Protein AF-A0A3B1CYP7-F1 (afdb_monomer_lite)

InterPro domains:
  IPR032379 Domain of unknown function DUF4874 [PF16173] (62-241)

Sequence (363 aa):
MVRRNKHKHYERFFENVLALAIIFISSFSTDIIVAQTNSNVQTIKYHGIRSDDPGGRNGLLNPERGFRYDSYIGMPAGDKRWETSSYLNGKATSSYSDDWFLMNARRFKADGMTLLQAYCYLTDYYDKPISDKKLVLLQQSLNRCREAGFKFLLRFSYKKNMKREQGPTVKTILSHIDQLAPIIQRNKDIIYVLQAGFVGAWGEWHSSTNYIEEDHSSLAAIIKKELQVLPKDRMIQIRIMPRYKQWVLEDSTINSSIILDSTNAFTGVPAARLGFANDGFMAGENDGGTWSEPPFYANPGNPNFDIVTKESPYMAVDGELYWSDQGGKIDGLKAALRMRLHHFTSFSITHSYSGYEGKRYSI

Organism: NCBI:txid652676

Foldseek 3Di:
DDDDDDDDDDDDDDDDDDDDDDDDDDDDDDPPPPVPPPPPVDPDDCPDQDPPPDLSQFAAADQQFEEEAEDEFLDPFFAQVDQAFPLCVVVDDNTDDLVRVVVVLVVCNRVNHQEYAYEYEPQVDQPHEDDPSSVVRRLVSLVVSVVSRHAYQYAYANAQDLDLDGGHDLVSLLRRLVVCLVVQAVSVVRYSEHECQRAGHSRQLPSYNVPCSVVLVSLLVNLVSNLVSHDLPAAYEHELAPCSLVSSCVDPVLVNNDQDDPVCLPVSRSSNRYEYEQQQQQLAQQRVVSFVDPDRRCHPPPPSNVSLLRNQVRHAYEYEDACAPRHHHGDPVVSVVSCVRNVHRYYYPQHLNCRRHVDDDDD

Radius of gyration: 28.82 Å; chains: 1; bounding box: 104×76×54 Å

Structure (mmCIF, N/CA/C/O backbone):
data_AF-A0A3B1CYP7-F1
#
_entry.id   AF-A0A3B1CYP7-F1
#
loop_
_atom_site.group_PDB
_atom_site.id
_atom_site.type_symbol
_atom_site.label_atom_id
_atom_site.label_alt_id
_atom_site.label_comp_id
_atom_site.label_asym_id
_atom_site.label_entity_id
_atom_site.label_seq_id
_atom_site.pdbx_PDB_ins_code
_atom_site.Cartn_x
_atom_site.Cartn_y
_atom_site.Cartn_z
_atom_site.occupancy
_atom_site.B_iso_or_equiv
_atom_site.auth_seq_id
_atom_site.auth_comp_id
_atom_site.auth_asym_id
_atom_site.auth_atom_id
_atom_site.pdbx_PDB_model_num
ATOM 1 N N . MET A 1 1 ? -34.266 47.522 32.230 1.00 33.41 1 MET A N 1
ATOM 2 C CA . MET A 1 1 ? -35.374 48.501 32.350 1.00 33.41 1 MET A CA 1
ATOM 3 C C . MET A 1 1 ? -36.421 48.137 31.300 1.00 33.41 1 MET A C 1
ATOM 5 O O . MET A 1 1 ? -36.054 48.084 30.142 1.00 33.41 1 MET A O 1
ATOM 9 N N . VAL A 1 2 ? -37.550 47.505 31.668 1.00 28.95 2 VAL A N 1
ATOM 10 C CA . VAL A 1 2 ? -38.866 48.142 31.969 1.00 28.95 2 VAL A CA 1
ATOM 11 C C . VAL A 1 2 ? -39.445 48.803 30.703 1.00 28.95 2 VAL A C 1
ATOM 13 O O . VAL A 1 2 ? -38.779 49.661 30.157 1.00 28.95 2 VAL A O 1
ATOM 16 N N . ARG A 1 3 ? -40.659 48.558 30.183 1.00 28.02 3 ARG A N 1
ATOM 17 C CA . ARG A 1 3 ? -41.812 47.656 30.417 1.00 28.02 3 ARG A CA 1
ATOM 18 C C . ARG A 1 3 ? -42.834 47.995 29.297 1.00 28.02 3 ARG A C 1
ATOM 20 O O . ARG A 1 3 ? -42.923 49.160 28.951 1.00 28.02 3 ARG A O 1
ATOM 27 N N . ARG A 1 4 ? -43.626 46.996 28.857 1.00 32.03 4 ARG A N 1
ATOM 28 C CA . ARG A 1 4 ? -45.116 46.959 28.686 1.00 32.03 4 ARG A CA 1
ATOM 29 C C . ARG A 1 4 ? -45.858 48.186 28.079 1.00 32.03 4 ARG A C 1
ATOM 31 O O . ARG A 1 4 ? -45.633 49.300 28.508 1.00 32.03 4 ARG A O 1
ATOM 38 N N . ASN A 1 5 ? -46.908 48.060 27.248 1.00 33.81 5 ASN A N 1
ATOM 39 C CA . ASN A 1 5 ? -48.081 47.167 27.359 1.00 33.81 5 ASN A CA 1
ATOM 40 C C . ASN A 1 5 ? -49.027 47.281 26.124 1.00 33.81 5 ASN A C 1
ATOM 42 O O . ASN A 1 5 ? -49.286 48.397 25.698 1.00 33.81 5 ASN A O 1
ATOM 46 N N . LYS A 1 6 ? -49.625 46.134 25.729 1.00 34.81 6 LYS A N 1
ATOM 47 C CA . LYS A 1 6 ? -51.056 45.830 25.403 1.00 34.81 6 LYS A CA 1
ATOM 48 C C . LYS A 1 6 ? -51.800 46.656 24.317 1.00 34.81 6 LYS A C 1
ATOM 50 O O . LYS A 1 6 ? -51.745 47.869 24.324 1.00 34.81 6 LYS A O 1
ATOM 55 N N . HIS A 1 7 ? -52.626 46.079 23.428 1.00 30.23 7 HIS A N 1
ATOM 56 C CA . HIS A 1 7 ? -53.820 45.258 23.715 1.00 30.23 7 HIS A CA 1
ATOM 57 C C . HIS A 1 7 ? -54.479 44.685 22.423 1.00 30.23 7 HIS A C 1
ATOM 59 O O . HIS A 1 7 ? -54.497 45.387 21.420 1.00 30.23 7 HIS A O 1
ATOM 65 N N . LYS A 1 8 ? -55.175 43.529 22.571 1.00 32.34 8 LYS A N 1
ATOM 66 C CA . LYS A 1 8 ? -56.410 43.058 21.863 1.00 32.34 8 LYS A CA 1
ATOM 67 C C . LYS A 1 8 ? -56.255 42.481 20.434 1.00 32.34 8 LYS A C 1
ATOM 69 O O . LYS A 1 8 ? -55.569 43.074 19.627 1.00 32.34 8 LYS A O 1
ATOM 74 N N . HIS A 1 9 ? -56.875 41.371 20.009 1.00 32.06 9 HIS A N 1
ATOM 75 C CA . HIS A 1 9 ? -57.932 40.489 20.539 1.00 32.06 9 HIS A CA 1
ATOM 76 C C . HIS A 1 9 ? -57.830 39.105 19.846 1.00 32.06 9 HIS A C 1
ATOM 78 O O . HIS A 1 9 ? -57.718 39.053 18.627 1.00 32.06 9 HIS A O 1
ATOM 84 N N . TYR A 1 10 ? -57.928 38.013 20.609 1.00 28.14 10 TYR A N 1
ATOM 85 C CA . TYR A 1 10 ? -58.194 36.645 20.142 1.00 28.14 10 TYR A CA 1
ATOM 86 C C . TYR A 1 10 ? -59.155 35.973 21.142 1.00 28.14 10 TYR A C 1
ATOM 88 O O . TYR A 1 10 ? -59.058 36.233 22.341 1.00 28.14 10 TYR A O 1
ATOM 96 N N . GLU A 1 11 ? -60.028 35.116 20.602 1.00 29.45 11 GLU A N 1
ATOM 97 C CA . GLU A 1 11 ? -60.828 34.049 21.237 1.00 29.45 11 GLU A CA 1
ATOM 98 C C . GLU A 1 11 ? -62.053 34.380 22.117 1.00 29.45 11 GLU A C 1
ATOM 100 O O . GLU A 1 11 ? -61.939 34.959 23.195 1.00 29.45 11 GLU A O 1
ATOM 105 N N . ARG A 1 12 ? -63.221 33.852 21.702 1.00 29.92 12 ARG A N 1
ATOM 106 C CA . ARG A 1 12 ? -63.996 32.761 22.359 1.00 29.92 12 ARG A CA 1
ATOM 107 C C . ARG A 1 12 ? -65.497 32.868 22.052 1.00 29.92 12 ARG A C 1
ATOM 109 O O . ARG A 1 12 ? -66.059 33.925 22.305 1.00 29.92 12 ARG A O 1
ATOM 116 N N . PHE A 1 13 ? -66.112 31.759 21.616 1.00 30.50 13 PHE A N 1
ATOM 117 C CA . PHE A 1 13 ? -67.358 31.127 22.128 1.00 30.50 13 PHE A CA 1
ATOM 118 C C . PHE A 1 13 ? -67.964 30.235 21.021 1.00 30.50 13 PHE A C 1
ATOM 120 O O . PHE A 1 13 ? -68.465 30.753 20.033 1.00 30.50 13 PHE A O 1
ATOM 127 N N . PHE A 1 14 ? -67.671 28.932 20.958 1.00 27.28 14 PHE A N 1
ATOM 128 C CA . PHE A 1 14 ? -68.317 27.810 21.670 1.00 27.28 14 PHE A CA 1
ATOM 129 C C . PHE A 1 14 ? -69.836 27.661 21.445 1.00 27.28 14 PHE A C 1
ATOM 131 O O . PHE A 1 14 ? -70.611 28.498 21.889 1.00 27.28 14 PHE A O 1
ATOM 138 N N . GLU A 1 15 ? -70.173 26.528 20.812 1.00 28.12 15 GLU A N 1
ATOM 139 C CA . GLU A 1 15 ? -71.337 25.649 21.030 1.00 28.12 15 GLU A CA 1
ATOM 140 C C . GLU A 1 15 ? -72.762 26.219 20.968 1.00 28.12 15 GLU A C 1
ATOM 142 O O . GLU A 1 15 ? -73.173 27.011 21.807 1.00 28.12 15 GLU A O 1
ATOM 147 N N . ASN A 1 16 ? -73.548 25.699 20.014 1.00 30.44 16 ASN A N 1
ATOM 148 C CA . ASN A 1 16 ? -74.893 25.118 20.190 1.00 30.44 16 ASN A CA 1
ATOM 149 C C . ASN A 1 16 ? -75.574 24.974 18.815 1.00 30.44 16 ASN A C 1
ATOM 151 O O . ASN A 1 16 ? -75.464 25.873 17.994 1.00 30.44 16 ASN A O 1
ATOM 155 N N . VAL A 1 17 ? -76.375 23.972 18.465 1.00 28.03 17 VAL A N 1
ATOM 156 C CA . VAL A 1 17 ? -76.662 22.604 18.919 1.00 28.03 17 VAL A CA 1
ATOM 157 C C . VAL A 1 17 ? -77.723 22.118 17.910 1.00 28.03 17 VAL A C 1
ATOM 159 O O . VAL A 1 17 ? -78.604 22.885 17.537 1.00 28.03 17 VAL A O 1
ATOM 162 N N . LEU A 1 18 ? -77.577 20.870 17.459 1.00 26.67 18 LEU A N 1
ATOM 163 C CA . LEU A 1 18 ? -78.581 19.924 16.939 1.00 26.67 18 LEU A CA 1
ATOM 164 C C . LEU A 1 18 ? -79.820 20.417 16.155 1.00 26.67 18 LEU A C 1
ATOM 166 O O . LEU A 1 18 ? -80.699 21.058 16.720 1.00 26.67 18 LEU A O 1
ATOM 170 N N . ALA A 1 19 ? -79.976 19.859 14.944 1.00 27.58 19 ALA A N 1
ATOM 171 C CA . ALA A 1 19 ? -81.179 19.202 14.377 1.00 27.58 19 ALA A CA 1
ATOM 172 C C . ALA A 1 19 ? -81.050 19.222 12.834 1.00 27.58 19 ALA A C 1
ATOM 174 O O . ALA A 1 19 ? -80.692 20.253 12.289 1.00 27.58 19 ALA A O 1
ATOM 175 N N . LEU A 1 20 ? -81.314 18.208 12.010 1.00 27.84 20 LEU A N 1
ATOM 176 C CA . LEU A 1 20 ? -81.934 16.896 12.147 1.00 27.84 20 LEU A CA 1
ATOM 177 C C . LEU A 1 20 ? -81.652 16.123 10.826 1.00 27.84 20 LEU A C 1
ATOM 179 O O . LEU A 1 20 ? -81.618 16.734 9.763 1.00 27.84 20 LEU A O 1
ATOM 183 N N . ALA A 1 21 ? -81.587 14.791 10.928 1.00 28.94 21 ALA A N 1
ATOM 184 C CA . ALA A 1 21 ? -81.950 13.766 9.927 1.00 28.94 21 ALA A CA 1
ATOM 185 C C . ALA A 1 21 ? -80.965 13.440 8.764 1.00 28.94 21 ALA A C 1
ATOM 187 O O . ALA A 1 21 ? -80.664 14.289 7.940 1.00 28.94 21 ALA A O 1
ATOM 188 N N . ILE A 1 22 ? -80.312 12.264 8.682 1.00 32.84 22 ILE A N 1
ATOM 189 C CA . ILE A 1 22 ? -80.770 10.849 8.566 1.00 32.84 22 ILE A CA 1
ATOM 190 C C . ILE A 1 22 ? -80.980 10.390 7.094 1.00 32.84 22 ILE A C 1
ATOM 192 O O . ILE A 1 22 ? -82.005 10.663 6.488 1.00 32.84 22 ILE A O 1
ATOM 196 N N . ILE A 1 23 ? -79.991 9.590 6.634 1.00 31.92 23 ILE A N 1
ATOM 197 C CA . ILE A 1 23 ? -79.998 8.430 5.697 1.00 31.92 23 ILE A CA 1
ATOM 198 C C . ILE A 1 23 ? -80.089 8.675 4.164 1.00 31.92 23 ILE A C 1
ATOM 200 O O . ILE A 1 23 ? -81.127 9.076 3.663 1.00 31.92 23 ILE A O 1
ATOM 204 N N . PHE A 1 24 ? -79.042 8.295 3.399 1.00 28.20 24 PHE A N 1
ATOM 205 C CA . PHE A 1 24 ? -78.981 7.084 2.527 1.00 28.20 24 PHE A CA 1
ATOM 206 C C . PHE A 1 24 ? -77.697 7.021 1.659 1.00 28.20 24 PHE A C 1
ATOM 208 O O . PHE A 1 24 ? -77.496 7.805 0.743 1.00 28.20 24 PHE A O 1
ATOM 215 N N . ILE A 1 25 ? -76.839 6.051 2.002 1.00 35.28 25 ILE A N 1
ATOM 216 C CA . ILE A 1 25 ? -76.052 5.113 1.169 1.00 35.28 25 ILE A CA 1
ATOM 217 C C . ILE A 1 25 ? -75.704 5.534 -0.277 1.00 35.28 25 ILE A C 1
ATOM 219 O O . ILE A 1 25 ? -76.569 5.545 -1.146 1.00 35.28 25 ILE A O 1
ATOM 223 N N . SER A 1 26 ? -74.406 5.666 -0.580 1.00 28.39 26 SER A N 1
ATOM 224 C CA . SER A 1 26 ? -73.735 4.887 -1.647 1.00 28.39 26 SER A CA 1
ATOM 225 C C . SER A 1 26 ? -72.241 5.228 -1.767 1.00 28.39 26 SER A C 1
ATOM 227 O O . SER A 1 26 ? -71.839 6.296 -2.207 1.00 28.39 26 SER A O 1
ATOM 229 N N . SER A 1 27 ? -71.423 4.268 -1.339 1.00 38.47 27 SER A N 1
ATOM 230 C CA . SER A 1 27 ? -70.321 3.696 -2.119 1.00 38.47 27 SER A CA 1
ATOM 231 C C . SER A 1 27 ? -69.480 4.644 -2.983 1.00 38.47 27 SER A C 1
ATOM 233 O O . SER A 1 27 ? -69.678 4.677 -4.187 1.00 38.47 27 SER A O 1
ATOM 235 N N . PHE A 1 28 ? -68.448 5.278 -2.422 1.00 34.50 28 PHE A N 1
ATOM 236 C CA . PHE A 1 28 ? -67.181 5.438 -3.144 1.00 34.50 28 PHE A CA 1
ATOM 237 C C . PHE A 1 28 ? -66.014 5.340 -2.162 1.00 34.50 28 PHE A C 1
ATOM 239 O O . PHE A 1 28 ? -65.832 6.152 -1.261 1.00 34.50 28 PHE A O 1
ATOM 246 N N . SER A 1 29 ? -65.270 4.260 -2.349 1.00 40.50 29 SER A N 1
ATOM 247 C CA . SER A 1 29 ? -64.017 3.892 -1.716 1.00 40.50 29 SER A CA 1
ATOM 248 C C . SER A 1 29 ? -62.954 4.973 -1.899 1.00 40.50 29 SER A C 1
ATOM 250 O O . SER A 1 29 ? -62.369 5.110 -2.974 1.00 40.50 29 SER A O 1
ATOM 252 N N . THR A 1 30 ? -62.652 5.684 -0.824 1.00 33.66 30 THR A N 1
ATOM 253 C CA . THR A 1 30 ? -61.321 6.237 -0.590 1.00 33.66 30 THR A CA 1
ATOM 254 C C . THR A 1 30 ? -60.838 5.674 0.732 1.00 33.66 30 THR A C 1
ATOM 256 O O . THR A 1 30 ? -61.033 6.257 1.796 1.00 33.66 30 THR A O 1
ATOM 259 N N . ASP A 1 31 ? -60.220 4.495 0.660 1.00 33.31 31 ASP A N 1
ATOM 260 C CA . ASP A 1 31 ? -59.375 4.011 1.741 1.00 33.31 31 ASP A CA 1
ATOM 261 C C . ASP A 1 31 ? -58.229 5.011 1.898 1.00 33.31 31 ASP A C 1
ATOM 263 O O . ASP A 1 31 ? -57.213 4.972 1.202 1.00 33.31 31 ASP A O 1
ATOM 267 N N . ILE A 1 32 ? -58.414 5.957 2.815 1.00 37.00 32 ILE A N 1
ATOM 268 C CA . ILE A 1 32 ? -57.301 6.631 3.459 1.00 37.00 32 ILE A CA 1
ATO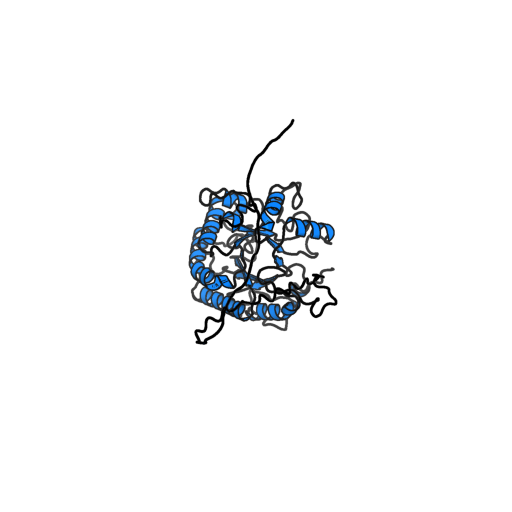M 269 C C . ILE A 1 32 ? -56.581 5.519 4.215 1.00 37.00 32 ILE A C 1
ATOM 271 O O . ILE A 1 32 ? -56.964 5.150 5.324 1.00 37.00 32 ILE A O 1
ATOM 275 N N . ILE A 1 33 ? -55.543 4.960 3.594 1.00 37.50 33 ILE A N 1
ATOM 276 C CA . ILE A 1 33 ? -54.545 4.173 4.304 1.00 37.50 33 ILE A CA 1
ATOM 277 C C . ILE A 1 33 ? -53.859 5.161 5.245 1.00 37.50 33 ILE A C 1
ATOM 279 O O . ILE A 1 33 ? -52.888 5.831 4.894 1.00 37.50 33 ILE A O 1
ATOM 283 N N . VAL A 1 34 ? -54.400 5.282 6.455 1.00 39.47 34 VAL A N 1
ATOM 284 C CA . VAL A 1 34 ? -53.639 5.766 7.596 1.00 39.47 34 VAL A CA 1
ATOM 285 C C . VAL A 1 34 ? -52.540 4.731 7.773 1.00 39.47 34 VAL A C 1
ATOM 287 O O . VAL A 1 34 ? -52.765 3.655 8.323 1.00 39.47 34 VAL A O 1
ATOM 290 N N . ALA A 1 35 ? -51.360 5.021 7.226 1.00 38.28 35 ALA A N 1
ATOM 291 C CA . ALA A 1 35 ? -50.154 4.290 7.554 1.00 38.28 35 ALA A CA 1
ATOM 292 C C . ALA A 1 35 ? -49.950 4.465 9.059 1.00 38.28 35 ALA A C 1
ATOM 294 O O . ALA A 1 35 ? -49.449 5.486 9.528 1.00 38.28 35 ALA A O 1
ATOM 295 N N . GLN A 1 36 ? -50.427 3.487 9.822 1.00 43.47 36 GLN A N 1
ATOM 296 C CA . GLN A 1 36 ? -50.161 3.365 11.237 1.00 43.47 36 GLN A CA 1
ATOM 297 C C . GLN A 1 36 ? -48.657 3.115 11.335 1.00 43.47 36 GLN A C 1
ATOM 299 O O . GLN A 1 36 ? -48.173 1.997 11.162 1.00 43.47 36 GLN A O 1
ATOM 304 N N . THR A 1 37 ? -47.885 4.187 11.502 1.00 50.34 37 THR A N 1
ATOM 305 C CA . THR A 1 37 ? -46.470 4.079 11.818 1.00 50.34 37 THR A CA 1
ATOM 306 C C . THR A 1 37 ? -46.403 3.353 13.150 1.00 50.34 37 THR A C 1
ATOM 308 O O . THR A 1 37 ? -46.681 3.944 14.192 1.00 50.34 37 THR A O 1
ATOM 311 N N . ASN A 1 38 ? -46.075 2.061 13.118 1.00 50.31 38 ASN A N 1
ATOM 312 C CA . ASN A 1 38 ? -45.625 1.316 14.285 1.00 50.31 38 ASN A CA 1
ATOM 313 C C . ASN A 1 38 ? -44.302 1.942 14.741 1.00 50.31 38 ASN A C 1
ATOM 315 O O . ASN A 1 38 ? -43.217 1.420 14.502 1.00 50.31 38 ASN A O 1
ATOM 319 N N . SER A 1 39 ? -44.382 3.101 15.386 1.00 57.88 39 SER A N 1
ATOM 320 C CA . SER A 1 39 ? -43.271 3.748 16.062 1.00 57.88 39 SER A CA 1
ATOM 321 C C . SER A 1 39 ? -43.114 3.125 17.446 1.00 57.88 39 SER A C 1
ATOM 323 O O . SER A 1 39 ? -43.131 3.820 18.459 1.00 57.88 39 SER A O 1
ATOM 325 N N . ASN A 1 40 ? -42.960 1.800 17.501 1.00 59.78 40 ASN A N 1
ATOM 326 C CA . ASN A 1 40 ? -42.336 1.173 18.656 1.00 59.78 40 ASN A CA 1
ATOM 327 C C . ASN A 1 40 ? -40.844 1.477 18.544 1.00 59.78 40 ASN A C 1
ATOM 329 O O . ASN A 1 40 ? -40.065 0.685 18.019 1.00 59.78 40 ASN A O 1
ATOM 333 N N . VAL A 1 41 ? -40.463 2.680 18.979 1.00 64.94 41 VAL A N 1
ATOM 334 C CA . VAL A 1 41 ? -39.062 3.048 19.168 1.00 64.94 41 VAL A CA 1
ATOM 335 C C . VAL A 1 41 ? -38.528 2.133 20.261 1.00 64.94 41 VAL A C 1
ATOM 337 O O . VAL A 1 41 ? -38.758 2.340 21.451 1.00 64.94 41 VAL A O 1
ATOM 340 N N . GLN A 1 42 ? -37.879 1.055 19.840 1.00 67.50 42 GLN A N 1
ATOM 341 C CA . GLN A 1 42 ? -37.277 0.098 20.743 1.00 67.50 42 GLN A CA 1
ATOM 342 C C . GLN A 1 42 ? -35.929 0.668 21.182 1.00 67.50 42 GLN A C 1
ATOM 344 O O . GLN A 1 42 ? -34.959 0.678 20.426 1.00 67.50 42 GLN A O 1
ATOM 349 N N . THR A 1 43 ? -35.867 1.181 22.408 1.00 73.69 43 THR A N 1
ATOM 350 C CA . THR A 1 43 ? -34.599 1.602 23.006 1.00 73.69 43 THR A CA 1
ATOM 351 C C . THR A 1 43 ? -33.795 0.357 23.361 1.00 73.69 43 THR A C 1
ATOM 353 O O . THR A 1 43 ? -33.998 -0.258 24.407 1.00 73.69 43 THR A O 1
ATOM 356 N N . ILE A 1 44 ? -32.883 -0.034 22.475 1.00 73.88 44 ILE A N 1
ATOM 357 C CA . ILE A 1 44 ? -31.920 -1.102 22.738 1.00 73.88 44 ILE A CA 1
ATOM 358 C C . ILE A 1 44 ? -30.741 -0.477 23.483 1.00 73.88 44 ILE A C 1
ATOM 360 O O . ILE A 1 44 ? -30.080 0.433 22.982 1.00 73.88 44 ILE A O 1
ATOM 364 N N . LYS A 1 45 ? -30.459 -0.953 24.698 1.00 76.38 45 LYS A N 1
ATOM 365 C CA . LYS A 1 45 ? -29.266 -0.536 25.438 1.00 76.38 45 LYS A CA 1
ATOM 366 C C . LYS A 1 45 ? -28.042 -1.174 24.778 1.00 76.38 45 LYS A C 1
ATOM 368 O O . LYS A 1 45 ? -27.788 -2.359 24.971 1.00 76.38 45 LYS A O 1
ATOM 373 N N . TYR A 1 46 ? -27.299 -0.397 23.991 1.00 70.75 46 TYR A N 1
ATOM 374 C CA . TYR A 1 46 ? -26.054 -0.857 23.376 1.00 70.75 46 TYR A CA 1
ATOM 375 C C . TYR A 1 46 ? -25.032 -1.198 24.471 1.00 70.75 46 TYR A C 1
ATOM 377 O O . TYR A 1 46 ? -24.587 -0.315 25.203 1.00 70.75 46 TYR A O 1
ATOM 385 N N . HIS A 1 47 ? -24.686 -2.480 24.609 1.00 76.06 47 HIS A N 1
ATOM 386 C CA . HIS A 1 47 ? -23.721 -2.967 25.604 1.00 76.06 47 HIS A CA 1
ATOM 387 C C . HIS A 1 47 ? -22.361 -3.360 24.999 1.00 76.06 47 HIS A C 1
ATOM 389 O O . HIS A 1 47 ? -21.526 -3.932 25.706 1.00 76.06 47 HIS A O 1
ATOM 395 N N . GLY A 1 48 ? -22.131 -3.005 23.725 1.00 77.06 48 GLY A N 1
ATOM 396 C CA . GLY A 1 48 ? -20.943 -3.380 22.955 1.00 77.06 48 GLY A CA 1
ATOM 397 C C . GLY A 1 48 ? -20.899 -4.870 22.610 1.00 77.06 48 GLY A C 1
ATOM 398 O O . GLY A 1 48 ? -21.808 -5.614 22.961 1.00 77.06 48 GLY A O 1
ATOM 399 N N . ILE A 1 49 ? -19.831 -5.285 21.927 1.00 75.38 49 ILE A N 1
ATOM 400 C CA . ILE A 1 49 ? -19.507 -6.698 21.696 1.00 75.38 49 ILE A CA 1
ATOM 401 C C . ILE A 1 49 ? -18.513 -7.119 22.773 1.00 75.38 49 ILE A C 1
ATOM 403 O O . ILE A 1 49 ? -17.450 -6.510 22.910 1.00 75.38 49 ILE A O 1
ATOM 407 N N . ARG A 1 50 ? -18.860 -8.143 23.543 1.00 79.56 50 ARG A N 1
ATOM 408 C CA . ARG A 1 50 ? -18.012 -8.731 24.578 1.00 79.56 50 ARG A CA 1
ATOM 409 C C . ARG A 1 50 ? -17.523 -10.106 24.149 1.00 79.56 50 ARG A C 1
ATOM 411 O O . ARG A 1 50 ? -18.129 -10.766 23.316 1.00 79.56 50 ARG A O 1
ATOM 418 N N . SER A 1 51 ? -16.422 -10.566 24.734 1.00 78.31 51 SER A N 1
ATOM 419 C CA . SER A 1 51 ? -15.805 -11.848 24.369 1.00 78.31 51 SER A CA 1
ATOM 420 C C . SER A 1 51 ? -16.630 -13.085 24.760 1.00 78.31 51 SER A C 1
ATOM 422 O O . SER A 1 51 ? -16.285 -14.194 24.340 1.00 78.31 51 SER A O 1
ATOM 424 N N . ASP A 1 52 ? -17.670 -12.903 25.574 1.00 84.06 52 ASP A N 1
ATOM 425 C CA . ASP A 1 52 ? -18.659 -13.894 26.000 1.00 84.06 52 ASP A CA 1
ATOM 426 C C . ASP A 1 52 ? -19.965 -13.850 25.183 1.00 84.06 52 ASP A C 1
ATOM 428 O O . ASP A 1 52 ? -20.759 -14.787 25.275 1.00 84.06 52 ASP A O 1
ATOM 432 N N . ASP A 1 53 ? -20.171 -12.833 24.337 1.00 83.38 53 ASP A N 1
ATOM 433 C CA . ASP A 1 53 ? -21.330 -12.774 23.442 1.00 83.38 53 ASP A CA 1
ATOM 434 C C . ASP A 1 53 ? -21.244 -13.860 22.345 1.00 83.38 53 ASP A C 1
ATOM 436 O O . ASP A 1 53 ? -20.142 -14.248 21.928 1.00 83.38 53 ASP A O 1
ATOM 440 N N . PRO A 1 54 ? -22.381 -14.344 21.800 1.00 79.44 54 PRO A N 1
ATOM 441 C CA . PRO A 1 54 ? -22.382 -15.243 20.649 1.00 79.44 54 PRO A CA 1
ATOM 442 C C . PRO A 1 54 ? -21.619 -14.635 19.464 1.00 79.44 54 PRO A C 1
ATOM 444 O O . PRO A 1 54 ? -22.037 -13.642 18.874 1.00 79.44 54 PRO A O 1
ATOM 447 N N . GLY A 1 55 ? -20.474 -15.228 19.117 1.00 74.25 55 GLY A N 1
ATOM 448 C CA . GLY A 1 55 ? -19.595 -14.699 18.071 1.00 74.25 55 GLY A CA 1
ATOM 449 C C . GLY A 1 55 ? -18.807 -13.447 18.470 1.00 74.25 55 GLY A C 1
ATOM 450 O O . GLY A 1 55 ? -18.144 -12.871 17.619 1.00 74.25 55 GLY A O 1
ATOM 451 N N . GLY A 1 56 ? -18.803 -13.050 19.743 1.00 76.19 56 GLY A N 1
ATOM 452 C CA . GLY A 1 56 ? -18.085 -11.868 20.227 1.00 76.19 56 GLY A CA 1
ATOM 453 C C . GLY A 1 56 ? -16.557 -11.992 20.238 1.00 76.19 56 GLY A C 1
ATOM 454 O O . GLY A 1 56 ? -15.848 -11.021 20.489 1.00 76.19 56 GLY A O 1
ATOM 455 N N . ARG A 1 57 ? -16.037 -13.185 19.923 1.00 79.12 57 ARG A N 1
ATOM 456 C CA . ARG A 1 57 ? -14.618 -13.428 19.610 1.00 79.12 57 ARG A CA 1
ATOM 457 C C . ARG A 1 57 ? -14.316 -13.443 18.113 1.00 79.12 57 ARG A C 1
ATOM 459 O O . ARG A 1 57 ? -13.147 -13.513 17.751 1.00 79.12 57 ARG A O 1
ATOM 466 N N . ASN A 1 58 ? -15.337 -13.423 17.258 1.00 83.50 58 ASN A N 1
ATOM 467 C CA . ASN A 1 58 ? -15.129 -13.352 15.820 1.00 83.50 58 ASN A CA 1
ATOM 468 C C . ASN A 1 58 ? -14.724 -11.926 15.460 1.00 83.50 58 ASN A C 1
ATOM 470 O O . ASN A 1 58 ? -15.309 -10.958 15.950 1.00 83.50 58 ASN A O 1
ATOM 474 N N . GLY A 1 59 ? -13.740 -11.800 14.578 1.00 78.94 59 GLY A N 1
ATOM 475 C CA . GLY A 1 59 ? -13.362 -10.501 14.054 1.00 78.94 59 GLY A CA 1
ATOM 476 C C . GLY A 1 59 ? -14.505 -9.871 13.266 1.00 78.94 59 GLY A C 1
ATOM 477 O O . GLY A 1 59 ? -15.240 -10.539 12.533 1.00 78.94 59 GLY A O 1
ATOM 478 N N . LEU A 1 60 ? -14.645 -8.557 13.413 1.00 82.31 60 LEU A N 1
ATOM 479 C CA . LEU A 1 60 ? -15.589 -7.776 12.631 1.00 82.31 60 LEU A CA 1
ATOM 480 C C . LEU A 1 60 ? -15.087 -7.668 11.194 1.00 82.31 60 LEU A C 1
ATOM 482 O O . LEU A 1 60 ? -14.007 -7.136 10.950 1.00 82.31 60 LEU A O 1
ATOM 486 N N . LEU A 1 61 ? -15.893 -8.143 10.247 1.00 83.75 61 LEU A N 1
ATOM 487 C CA . LEU A 1 61 ? -15.596 -8.005 8.827 1.00 83.75 61 LEU A CA 1
ATOM 488 C C . LEU A 1 61 ? -15.724 -6.534 8.432 1.00 83.75 61 LEU A C 1
ATOM 490 O O . LEU A 1 61 ? -16.828 -5.986 8.402 1.00 83.75 61 LEU A O 1
ATOM 494 N N . ASN A 1 62 ? -14.597 -5.900 8.120 1.00 85.06 62 ASN A N 1
ATOM 495 C CA . ASN A 1 62 ? -14.568 -4.537 7.616 1.00 85.06 62 ASN A CA 1
ATOM 496 C C . ASN A 1 62 ? -13.632 -4.455 6.401 1.00 85.06 62 ASN A C 1
ATOM 498 O O . ASN A 1 62 ? -12.414 -4.381 6.554 1.00 85.06 62 ASN A O 1
ATOM 502 N N . PRO A 1 63 ? -14.167 -4.437 5.170 1.00 81.38 63 PRO A N 1
ATOM 503 C CA . PRO A 1 63 ? -13.347 -4.490 3.963 1.00 81.38 63 PRO A CA 1
ATOM 504 C C . PRO A 1 63 ? -12.503 -3.228 3.730 1.00 81.38 63 PRO A C 1
ATOM 506 O O . PRO A 1 63 ? -11.783 -3.169 2.742 1.00 81.38 63 PRO A O 1
ATOM 509 N N . GLU A 1 64 ? -12.588 -2.222 4.603 1.00 85.50 64 GLU A N 1
ATOM 510 C CA . GLU A 1 64 ? -11.830 -0.971 4.516 1.00 85.50 64 GLU A CA 1
ATOM 511 C C . GLU A 1 64 ? -11.118 -0.614 5.829 1.00 85.50 64 GLU A C 1
ATOM 513 O O . GLU A 1 64 ? -10.523 0.456 5.924 1.00 85.50 64 GLU A O 1
ATOM 518 N N . ARG A 1 65 ? -11.161 -1.482 6.855 1.00 87.12 65 ARG A N 1
ATOM 519 C CA . ARG A 1 65 ? -10.418 -1.288 8.109 1.00 87.12 65 ARG A CA 1
ATOM 520 C C . ARG A 1 65 ? -9.984 -2.603 8.743 1.00 87.12 65 ARG A C 1
ATOM 522 O O . ARG A 1 65 ? -10.645 -3.622 8.597 1.00 87.12 65 ARG A O 1
ATOM 529 N N . GLY A 1 66 ? -8.928 -2.551 9.544 1.00 88.19 66 GLY A N 1
ATOM 530 C CA . GLY A 1 66 ? -8.487 -3.666 10.381 1.00 88.19 66 GLY A CA 1
ATOM 531 C C . GLY A 1 66 ? -7.142 -4.237 9.957 1.00 88.19 66 GLY A C 1
ATOM 532 O O . GLY A 1 66 ? -6.303 -3.546 9.381 1.00 88.19 66 GLY A O 1
ATOM 533 N N . PHE A 1 67 ? -6.904 -5.501 10.288 1.00 89.12 67 PHE A N 1
ATOM 534 C CA . PHE A 1 67 ? -5.618 -6.131 10.016 1.00 89.12 67 PHE A CA 1
ATOM 535 C C . PHE A 1 67 ? -5.504 -6.584 8.560 1.00 89.12 67 PHE A C 1
ATOM 537 O O . PHE A 1 67 ? -6.464 -7.073 7.958 1.00 89.12 67 PHE A O 1
ATOM 544 N N . ARG A 1 68 ? -4.295 -6.460 8.018 1.00 89.75 68 ARG A N 1
ATOM 545 C CA . ARG A 1 68 ? -3.902 -6.942 6.697 1.00 89.75 68 ARG A CA 1
ATOM 546 C C . ARG A 1 68 ? -2.659 -7.817 6.792 1.00 89.75 68 ARG A C 1
ATOM 548 O O . ARG A 1 68 ? -1.844 -7.662 7.697 1.00 89.75 68 ARG A O 1
ATOM 555 N N . TYR A 1 69 ? -2.518 -8.714 5.833 1.00 87.31 69 TYR A N 1
ATOM 556 C CA . TYR A 1 69 ? -1.282 -9.444 5.563 1.00 87.31 69 TYR A CA 1
ATOM 557 C C . TYR A 1 69 ? -0.757 -9.038 4.187 1.00 87.31 69 TYR A C 1
ATOM 559 O O . TYR A 1 69 ? -1.454 -8.363 3.425 1.00 87.31 69 TYR A O 1
ATOM 567 N N . ASP A 1 70 ? 0.459 -9.454 3.869 1.00 87.81 70 ASP A N 1
ATOM 568 C CA . ASP A 1 70 ? 1.127 -9.101 2.625 1.00 87.81 70 ASP A CA 1
ATOM 569 C C . ASP A 1 70 ? 1.101 -10.302 1.681 1.00 87.81 70 ASP A C 1
ATOM 571 O O . ASP A 1 70 ? 1.114 -11.457 2.104 1.00 87.81 70 ASP A O 1
ATOM 575 N N . SER A 1 71 ? 1.024 -10.058 0.379 1.00 88.44 71 SER A N 1
ATOM 576 C CA . SER A 1 71 ? 1.215 -11.107 -0.620 1.00 88.44 71 SER A CA 1
ATOM 577 C C . SER A 1 71 ? 1.577 -10.519 -1.977 1.00 88.44 71 SER A C 1
ATOM 579 O O . SER A 1 71 ? 1.505 -9.310 -2.202 1.00 88.44 71 SER A O 1
ATOM 581 N N . TYR A 1 72 ? 1.965 -11.389 -2.902 1.00 89.06 72 TYR A N 1
ATOM 582 C CA . TYR A 1 72 ? 2.324 -11.014 -4.265 1.00 89.06 72 TYR A CA 1
ATOM 583 C C . TYR A 1 72 ? 1.140 -11.249 -5.210 1.00 89.06 72 TYR A C 1
ATOM 585 O O . TYR A 1 72 ? 0.397 -12.219 -5.059 1.00 89.06 72 TYR A O 1
ATOM 593 N N . ILE A 1 73 ? 0.971 -10.387 -6.212 1.00 89.12 73 ILE A N 1
ATOM 594 C CA . ILE A 1 73 ? -0.076 -10.532 -7.236 1.00 89.12 73 ILE A CA 1
ATOM 595 C C . ILE A 1 73 ? 0.478 -10.340 -8.645 1.00 89.12 73 ILE A C 1
ATOM 597 O O . ILE A 1 73 ? 1.472 -9.641 -8.840 1.00 89.12 73 ILE A O 1
ATOM 601 N N . GLY A 1 74 ? -0.185 -10.927 -9.645 1.00 84.81 74 GLY A N 1
ATOM 602 C CA . GLY A 1 74 ? 0.160 -10.733 -11.051 1.00 84.81 74 GLY A CA 1
ATOM 603 C C . GLY A 1 74 ? 1.546 -11.264 -11.425 1.00 84.81 74 GLY A C 1
ATOM 604 O O . GLY A 1 74 ? 2.188 -10.714 -12.321 1.00 84.81 74 GLY A O 1
ATOM 605 N N . MET A 1 75 ? 2.064 -12.284 -10.734 1.00 84.81 75 MET A N 1
ATOM 606 C CA . MET A 1 75 ? 3.290 -12.984 -11.144 1.00 84.81 75 MET A CA 1
ATOM 607 C C . MET A 1 75 ? 2.947 -14.227 -11.982 1.00 84.81 75 MET A C 1
ATOM 609 O O . MET A 1 75 ? 1.837 -14.751 -11.890 1.00 84.81 75 MET A O 1
ATOM 613 N N . PRO A 1 76 ? 3.860 -14.718 -12.836 1.00 82.25 76 PRO A N 1
ATOM 614 C CA . PRO A 1 76 ? 3.667 -16.005 -13.492 1.00 82.25 76 PRO A CA 1
ATOM 615 C C . PRO A 1 76 ? 3.586 -17.130 -12.453 1.00 82.25 76 PRO A C 1
ATOM 617 O O . PRO A 1 76 ? 4.444 -17.225 -11.574 1.00 82.25 76 PRO A O 1
ATOM 620 N N . ALA A 1 77 ? 2.582 -18.002 -12.569 1.00 79.06 77 ALA A N 1
ATOM 621 C CA . ALA A 1 77 ? 2.519 -19.213 -11.756 1.00 79.06 77 ALA A CA 1
ATOM 622 C C . ALA A 1 77 ? 3.806 -20.032 -11.943 1.00 79.06 77 ALA A C 1
ATOM 624 O O . ALA A 1 77 ? 4.280 -20.195 -13.070 1.00 79.06 77 ALA A O 1
ATOM 625 N N . GLY A 1 78 ? 4.385 -20.525 -10.849 1.00 75.56 78 GLY A N 1
ATOM 626 C CA . GLY A 1 78 ? 5.655 -21.253 -10.909 1.00 75.56 78 GLY A CA 1
ATOM 627 C C . GLY A 1 78 ? 6.911 -20.392 -10.723 1.00 75.56 78 GLY A C 1
ATOM 628 O O . GLY A 1 78 ? 8.007 -20.947 -10.653 1.00 75.56 78 GLY A O 1
ATOM 629 N N . ASP A 1 79 ? 6.783 -19.067 -10.591 1.00 79.31 79 ASP A N 1
ATOM 630 C CA . ASP A 1 79 ? 7.927 -18.192 -10.316 1.00 79.31 79 ASP A CA 1
ATOM 631 C C . ASP A 1 79 ? 8.522 -18.491 -8.926 1.00 79.31 79 ASP A C 1
ATOM 633 O O . ASP A 1 79 ? 7.837 -18.414 -7.905 1.00 79.31 79 ASP A O 1
ATOM 637 N N . LYS A 1 80 ? 9.806 -18.865 -8.901 1.00 79.75 80 LYS A N 1
ATOM 638 C CA . LYS A 1 80 ? 10.555 -19.247 -7.691 1.00 79.75 80 LYS A CA 1
ATOM 639 C C . LYS A 1 80 ? 11.295 -18.074 -7.043 1.00 79.75 80 LYS A C 1
ATOM 641 O O . LYS A 1 80 ? 11.963 -18.268 -6.036 1.00 79.75 80 LYS A O 1
ATOM 646 N N . ARG A 1 81 ? 11.213 -16.867 -7.617 1.00 78.06 81 ARG A N 1
ATOM 647 C CA . ARG A 1 81 ? 11.828 -15.650 -7.048 1.00 78.06 81 ARG A CA 1
ATOM 648 C C . ARG A 1 81 ? 11.103 -15.150 -5.794 1.00 78.06 81 ARG A C 1
ATOM 650 O O . ARG A 1 81 ? 11.610 -14.272 -5.096 1.00 78.06 81 ARG A O 1
ATOM 657 N N . TRP A 1 82 ? 9.912 -15.685 -5.540 1.00 78.69 82 TRP A N 1
ATOM 658 C CA . TRP A 1 82 ? 9.008 -15.261 -4.482 1.00 78.69 82 TRP A CA 1
ATOM 659 C C . TRP A 1 82 ? 8.848 -16.371 -3.456 1.00 78.69 82 TRP A C 1
ATOM 661 O O . TRP A 1 82 ? 8.829 -17.549 -3.805 1.00 78.69 82 TRP A O 1
ATOM 671 N N . GLU A 1 83 ? 8.707 -15.976 -2.199 1.00 75.81 83 GLU A N 1
ATOM 672 C CA . GLU A 1 83 ? 8.568 -16.883 -1.064 1.00 75.81 83 GLU A CA 1
ATOM 673 C C . GLU A 1 83 ? 7.195 -16.687 -0.425 1.00 75.81 83 GLU A C 1
ATOM 675 O O . GLU A 1 83 ? 6.659 -15.581 -0.405 1.00 75.81 83 GLU A O 1
ATOM 680 N N . THR A 1 84 ? 6.607 -17.767 0.077 1.00 78.19 84 THR A N 1
ATOM 681 C CA . THR A 1 84 ? 5.316 -17.716 0.768 1.00 78.19 84 THR A CA 1
ATOM 682 C C . THR A 1 84 ? 5.503 -17.528 2.272 1.00 78.19 84 THR A C 1
ATOM 684 O O . THR A 1 84 ? 6.615 -17.623 2.790 1.00 78.19 84 THR A O 1
ATOM 687 N N . SER A 1 85 ? 4.411 -17.278 2.993 1.00 75.69 85 SER A N 1
ATOM 688 C CA . SER A 1 85 ? 4.410 -17.215 4.456 1.00 75.69 85 SER A CA 1
ATOM 689 C C . SER A 1 85 ? 4.966 -18.512 5.052 1.00 75.69 85 SER A C 1
ATOM 691 O O . SER A 1 85 ? 4.597 -19.601 4.613 1.00 75.69 85 SER A O 1
ATOM 693 N N . SER A 1 86 ? 5.788 -18.430 6.099 1.00 77.81 86 SER A N 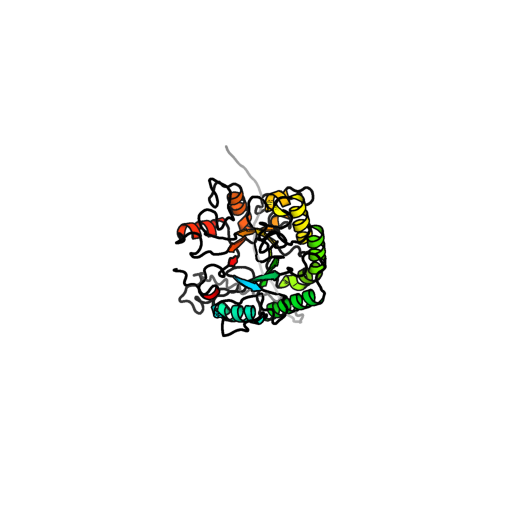1
ATOM 694 C CA . SER A 1 86 ? 6.485 -19.596 6.658 1.00 77.81 86 SER A CA 1
ATOM 695 C C . SER A 1 86 ? 5.545 -20.742 7.054 1.00 77.81 86 SER A C 1
ATOM 697 O O . SER A 1 86 ? 5.826 -21.910 6.790 1.00 77.81 86 SER A O 1
ATOM 699 N N . TYR A 1 87 ? 4.366 -20.433 7.599 1.00 76.12 87 TYR A N 1
ATOM 700 C CA . TYR A 1 87 ? 3.366 -21.443 7.960 1.00 76.12 87 TYR A CA 1
ATOM 701 C C . TYR A 1 87 ? 2.727 -22.184 6.762 1.00 76.12 87 TYR A C 1
ATOM 703 O O . TYR A 1 87 ? 2.075 -23.220 6.962 1.00 76.12 87 TYR A O 1
ATOM 711 N N . LEU A 1 88 ? 2.863 -21.648 5.543 1.00 79.31 88 LEU A N 1
ATOM 712 C CA . LEU A 1 88 ? 2.430 -22.271 4.289 1.00 79.31 88 LEU A CA 1
ATOM 713 C C . LEU A 1 88 ? 3.509 -23.185 3.694 1.00 79.31 88 LEU A C 1
ATOM 715 O O . LEU A 1 88 ? 3.205 -23.949 2.773 1.00 79.31 88 LEU A O 1
ATOM 719 N N . ASN A 1 89 ? 4.731 -23.181 4.237 1.00 76.75 89 ASN A N 1
ATOM 720 C CA . ASN A 1 89 ? 5.784 -24.101 3.818 1.00 76.75 89 ASN A CA 1
ATOM 721 C C . ASN A 1 89 ? 5.327 -25.556 4.008 1.00 76.75 89 ASN A C 1
ATOM 723 O O . ASN A 1 89 ? 4.892 -25.960 5.087 1.00 76.75 89 ASN A O 1
ATOM 727 N N . GLY A 1 90 ? 5.382 -26.339 2.928 1.00 74.06 90 GLY A N 1
ATOM 728 C CA . GLY A 1 90 ? 4.908 -27.728 2.894 1.00 74.06 90 GLY A CA 1
ATOM 729 C C . GLY A 1 90 ? 3.390 -27.903 2.745 1.00 74.06 90 GLY A C 1
ATOM 730 O O . GLY A 1 90 ? 2.933 -29.036 2.622 1.00 74.06 90 GLY A O 1
ATOM 731 N N . LYS A 1 91 ? 2.604 -26.815 2.729 1.00 78.56 91 LYS A N 1
ATOM 732 C CA . LYS A 1 91 ? 1.145 -26.833 2.486 1.00 78.56 91 LYS A CA 1
ATOM 733 C C . LYS A 1 91 ? 0.757 -26.202 1.153 1.00 78.56 91 LYS A C 1
ATOM 735 O O . LYS A 1 91 ? -0.206 -26.639 0.532 1.00 78.56 91 LYS A O 1
ATOM 740 N N . ALA A 1 92 ? 1.479 -25.165 0.745 1.00 79.94 92 ALA A N 1
ATOM 741 C CA . ALA A 1 92 ? 1.326 -24.507 -0.542 1.00 79.94 92 ALA A CA 1
ATOM 742 C C . ALA A 1 92 ? 2.474 -24.886 -1.487 1.00 79.94 92 ALA A C 1
ATOM 744 O O . ALA A 1 92 ? 3.486 -25.460 -1.075 1.00 79.94 92 ALA A O 1
ATOM 745 N N . THR A 1 93 ? 2.327 -24.541 -2.766 1.00 77.81 93 THR A N 1
ATOM 746 C CA . THR A 1 93 ? 3.410 -24.665 -3.745 1.00 77.81 93 THR A CA 1
ATOM 747 C C . THR A 1 93 ? 4.615 -23.831 -3.311 1.00 77.81 93 THR A C 1
ATOM 749 O O . THR A 1 93 ? 4.458 -22.698 -2.860 1.00 77.81 93 THR A O 1
ATOM 752 N N . SER A 1 94 ? 5.823 -24.373 -3.488 1.00 75.31 94 SER A N 1
ATOM 753 C CA . SER A 1 94 ? 7.085 -23.662 -3.219 1.00 75.31 94 SER A CA 1
ATOM 754 C C . SER A 1 94 ? 7.372 -22.537 -4.216 1.00 75.31 94 SER A C 1
ATOM 756 O O . SER A 1 94 ? 8.252 -21.714 -3.998 1.00 75.31 94 SER A O 1
ATOM 758 N N . SER A 1 95 ? 6.630 -22.508 -5.317 1.00 81.81 95 SER A N 1
ATOM 759 C CA . SER A 1 95 ? 6.622 -21.445 -6.310 1.00 81.81 95 SER A CA 1
ATOM 760 C C . SER A 1 95 ? 5.342 -20.627 -6.227 1.00 81.81 95 SER A C 1
ATOM 762 O O . SER A 1 95 ? 4.308 -21.148 -5.798 1.00 81.81 95 SER A O 1
ATOM 764 N N . TYR A 1 96 ? 5.391 -19.394 -6.727 1.00 82.56 96 TYR A N 1
ATOM 765 C CA . TYR A 1 96 ? 4.258 -18.478 -6.728 1.00 82.56 96 TYR A CA 1
ATOM 766 C C . TYR A 1 96 ? 2.961 -19.109 -7.266 1.00 82.56 96 TYR A C 1
ATOM 768 O O . TYR A 1 96 ? 2.943 -19.677 -8.365 1.00 82.56 96 TYR A O 1
ATOM 776 N N . SER A 1 97 ? 1.883 -18.951 -6.493 1.00 83.81 97 SER A N 1
ATOM 777 C CA . SER A 1 97 ? 0.489 -19.175 -6.885 1.00 83.81 97 SER A CA 1
ATOM 778 C C . SER A 1 97 ? -0.399 -18.164 -6.156 1.00 83.81 97 SER A C 1
ATOM 780 O O . SER A 1 97 ? -0.153 -17.848 -4.991 1.00 83.81 97 SER A O 1
ATOM 782 N N . ASP A 1 98 ? -1.476 -17.718 -6.805 1.00 83.88 98 ASP A N 1
ATOM 783 C CA . ASP A 1 98 ? -2.533 -16.927 -6.154 1.00 83.88 98 ASP A CA 1
ATOM 784 C C . ASP A 1 98 ? -3.170 -17.678 -4.964 1.00 83.88 98 ASP A C 1
ATOM 786 O O . ASP A 1 98 ? -3.747 -17.066 -4.064 1.00 83.88 98 ASP A O 1
ATOM 790 N N . ASP A 1 99 ? -3.020 -19.006 -4.906 1.00 84.50 99 ASP A N 1
ATOM 791 C CA . ASP A 1 99 ? -3.468 -19.812 -3.769 1.00 84.50 99 ASP A CA 1
ATOM 792 C C . ASP A 1 99 ? -2.851 -19.350 -2.445 1.00 84.50 99 ASP A C 1
ATOM 794 O O . ASP A 1 99 ? -3.474 -19.509 -1.398 1.00 84.50 99 ASP A O 1
ATOM 798 N N . TRP A 1 100 ? -1.665 -18.732 -2.463 1.00 84.38 100 TRP A N 1
ATOM 799 C CA . TRP A 1 100 ? -1.023 -18.218 -1.253 1.00 84.38 100 TRP A CA 1
ATOM 800 C C . TRP A 1 100 ? -1.906 -17.209 -0.523 1.00 84.38 100 TRP A C 1
ATOM 802 O O . TRP A 1 100 ? -2.131 -17.342 0.684 1.00 84.38 100 TRP A O 1
ATOM 812 N N . PHE A 1 101 ? -2.456 -16.220 -1.231 1.00 84.38 101 PHE A N 1
ATOM 813 C CA . PHE A 1 101 ? -3.335 -15.250 -0.587 1.00 84.38 101 PHE A CA 1
ATOM 814 C C . PHE A 1 101 ? -4.713 -15.841 -0.276 1.00 84.38 101 PHE A C 1
ATOM 816 O O . PHE A 1 101 ? -5.298 -15.507 0.749 1.00 84.38 101 PHE A O 1
ATOM 823 N N . LEU A 1 102 ? -5.220 -16.774 -1.090 1.00 86.75 102 LEU A N 1
ATOM 824 C CA . LEU A 1 102 ? -6.500 -17.437 -0.814 1.00 86.75 102 LEU A CA 1
ATOM 825 C C . LEU A 1 102 ? -6.431 -18.302 0.453 1.00 86.75 102 LEU A C 1
ATOM 827 O O . LEU A 1 102 ? -7.384 -18.347 1.233 1.00 86.75 102 LEU A O 1
ATOM 831 N N . MET A 1 103 ? -5.303 -18.972 0.689 1.00 86.75 103 MET A N 1
ATOM 832 C CA . MET A 1 103 ? -5.064 -19.745 1.907 1.00 86.75 103 MET A CA 1
ATOM 833 C C . MET A 1 103 ? -4.952 -18.838 3.136 1.00 86.75 103 MET A C 1
ATOM 835 O O . MET A 1 103 ? -5.558 -19.150 4.164 1.00 86.75 103 MET A O 1
ATOM 839 N N . ASN A 1 104 ? -4.265 -17.695 3.018 1.00 83.88 104 ASN A N 1
ATOM 840 C CA . ASN A 1 104 ? -4.242 -16.667 4.064 1.00 83.88 104 ASN A CA 1
ATOM 841 C C . ASN A 1 104 ? -5.659 -16.149 4.373 1.00 83.88 104 ASN A C 1
ATOM 843 O O . ASN A 1 104 ? -6.074 -16.149 5.532 1.00 83.88 104 ASN A O 1
ATOM 847 N N . ALA A 1 105 ? -6.444 -15.801 3.348 1.00 84.19 105 ALA A N 1
ATOM 848 C CA . ALA A 1 105 ? -7.823 -15.340 3.511 1.00 84.19 105 ALA A CA 1
ATOM 849 C C . ALA A 1 105 ? -8.695 -16.369 4.253 1.00 84.19 105 ALA A C 1
ATOM 851 O O . ALA A 1 105 ? -9.456 -16.014 5.150 1.00 84.19 105 ALA A O 1
ATOM 852 N N . ARG A 1 106 ? -8.555 -17.666 3.940 1.00 86.25 106 ARG A N 1
ATOM 853 C CA . ARG A 1 106 ? -9.265 -18.738 4.663 1.00 86.25 106 ARG A CA 1
ATOM 854 C C . ARG A 1 106 ? -8.814 -18.854 6.116 1.00 86.25 106 ARG A C 1
ATOM 856 O O . ARG A 1 106 ? -9.652 -19.077 6.987 1.00 86.25 106 ARG A O 1
ATOM 863 N N . ARG A 1 107 ? -7.513 -18.708 6.383 1.00 84.44 107 ARG A N 1
ATOM 864 C CA . ARG A 1 107 ? -6.938 -18.832 7.728 1.00 84.44 107 ARG A CA 1
ATOM 865 C C . ARG A 1 107 ? -7.404 -17.725 8.668 1.00 84.44 107 ARG A C 1
ATOM 867 O O . ARG A 1 107 ? -7.690 -18.028 9.825 1.00 84.44 107 ARG A O 1
ATOM 874 N N . PHE A 1 108 ? -7.466 -16.491 8.178 1.00 84.50 108 PHE A N 1
ATOM 875 C CA . PHE A 1 108 ? -7.798 -15.308 8.977 1.00 84.50 108 PHE A CA 1
ATOM 876 C C . PHE A 1 108 ? -9.264 -14.871 8.862 1.00 84.50 108 PHE A C 1
ATOM 878 O O . PHE A 1 108 ? -9.657 -13.835 9.396 1.00 84.50 108 PHE A O 1
ATOM 885 N N . LYS A 1 109 ? -10.107 -15.677 8.205 1.00 82.44 109 LYS A N 1
ATOM 886 C CA . LYS A 1 109 ? -11.542 -15.401 8.063 1.00 82.44 109 LYS A CA 1
ATOM 887 C C . LYS A 1 109 ? -12.241 -15.223 9.415 1.00 82.44 109 LYS A C 1
ATOM 889 O O . LYS A 1 109 ? -13.086 -14.346 9.549 1.00 82.44 109 LYS A O 1
ATOM 894 N N . ALA A 1 110 ? -11.892 -16.049 10.404 1.00 82.62 110 ALA A N 1
ATOM 895 C CA . ALA A 1 110 ? -12.448 -15.958 11.757 1.00 82.62 110 ALA A CA 1
ATOM 896 C C . ALA A 1 110 ? -11.959 -14.709 12.513 1.00 82.62 110 ALA A C 1
ATOM 898 O O . ALA A 1 110 ? -12.684 -14.179 13.351 1.00 82.62 110 ALA A O 1
ATOM 899 N N . ASP A 1 111 ? -10.769 -14.214 12.167 1.00 83.12 111 ASP A N 1
ATOM 900 C CA . ASP A 1 111 ? -10.142 -13.022 12.747 1.00 83.12 111 ASP A CA 1
ATOM 901 C C . ASP A 1 111 ? -10.633 -11.721 12.077 1.00 83.12 111 ASP A C 1
ATOM 903 O O . ASP A 1 111 ? -10.204 -10.627 12.438 1.00 83.12 111 ASP A O 1
ATOM 907 N N . GLY A 1 112 ? -11.558 -11.818 11.113 1.00 83.06 112 GLY A N 1
ATOM 908 C CA . GLY A 1 112 ? -12.175 -10.669 10.447 1.00 83.06 112 GLY A CA 1
ATOM 909 C C . GLY A 1 112 ? -11.276 -9.967 9.426 1.00 83.06 112 GLY A C 1
ATOM 910 O O . GLY A 1 112 ? -11.589 -8.861 8.995 1.00 83.06 112 GLY A O 1
ATOM 911 N N . MET A 1 113 ? -10.158 -10.584 9.030 1.00 87.94 113 MET A N 1
ATOM 912 C CA . MET A 1 113 ? -9.206 -9.966 8.108 1.00 87.94 113 MET A CA 1
ATOM 913 C C . MET A 1 113 ? -9.732 -9.973 6.674 1.00 87.94 113 MET A C 1
ATOM 915 O O . MET A 1 113 ? -9.797 -11.011 6.015 1.00 87.94 113 MET A O 1
ATOM 919 N N . THR A 1 114 ? -10.066 -8.786 6.182 1.00 87.88 114 THR A N 1
ATOM 920 C CA . THR A 1 114 ? -10.608 -8.554 4.833 1.00 87.88 114 THR A CA 1
ATOM 921 C C . THR A 1 114 ? -9.731 -7.637 3.982 1.00 87.88 114 THR A C 1
ATOM 923 O O . THR A 1 114 ? -10.139 -7.237 2.891 1.00 87.88 114 THR A O 1
ATOM 926 N N . LEU A 1 115 ? -8.529 -7.308 4.465 1.00 90.25 115 LEU A N 1
ATOM 927 C CA . LEU A 1 115 ? -7.545 -6.481 3.775 1.00 90.25 115 LEU A CA 1
ATOM 928 C C . LEU A 1 115 ? -6.277 -7.278 3.457 1.00 90.25 115 LEU A C 1
ATOM 930 O O . LEU A 1 115 ? -5.815 -8.097 4.252 1.00 90.25 115 LEU A O 1
ATOM 934 N N . LEU A 1 116 ? -5.698 -6.995 2.294 1.00 90.19 116 LEU A N 1
ATOM 935 C CA . LEU A 1 116 ? -4.458 -7.600 1.821 1.00 90.19 116 LEU A CA 1
ATOM 936 C C . LEU A 1 116 ? -3.592 -6.548 1.136 1.00 90.19 116 LEU A C 1
ATOM 938 O O . LEU A 1 116 ? -4.044 -5.895 0.197 1.00 90.19 116 LEU A O 1
ATOM 942 N N . GLN A 1 117 ? -2.341 -6.401 1.564 1.00 90.88 117 GLN A N 1
ATOM 943 C CA . GLN A 1 117 ? -1.368 -5.627 0.809 1.00 90.88 117 GLN A CA 1
ATOM 944 C C . GLN A 1 117 ? -0.822 -6.456 -0.350 1.00 90.88 117 GLN A C 1
ATOM 946 O O . GLN A 1 117 ? -0.101 -7.435 -0.162 1.00 90.88 117 GLN A O 1
ATOM 951 N N . ALA A 1 118 ? -1.174 -6.051 -1.563 1.00 90.31 118 ALA A N 1
ATOM 952 C CA . ALA A 1 118 ? -0.840 -6.773 -2.772 1.00 90.31 118 ALA A CA 1
ATOM 953 C C . ALA A 1 118 ? 0.312 -6.104 -3.516 1.00 90.31 118 ALA A C 1
ATOM 955 O O . ALA A 1 118 ? 0.146 -5.052 -4.138 1.00 90.31 118 ALA A O 1
ATOM 956 N N . TYR A 1 119 ? 1.471 -6.754 -3.482 1.00 88.81 119 TYR A N 1
ATOM 957 C CA . TYR A 1 119 ? 2.662 -6.326 -4.200 1.00 88.81 119 TYR A CA 1
ATOM 958 C C . TYR A 1 119 ? 2.640 -6.844 -5.638 1.00 88.81 119 TYR A C 1
ATOM 960 O O . TYR A 1 119 ? 2.750 -8.046 -5.898 1.00 88.81 119 TYR A O 1
ATOM 968 N N . CYS A 1 120 ? 2.560 -5.923 -6.593 1.00 90.19 120 CYS A N 1
ATOM 969 C CA . CYS A 1 120 ? 2.765 -6.198 -8.007 1.00 90.19 120 CYS A CA 1
ATOM 970 C C . CYS A 1 120 ? 4.160 -5.723 -8.429 1.00 90.19 120 CYS A C 1
ATOM 972 O O . CYS A 1 120 ? 4.372 -4.556 -8.764 1.00 90.19 120 CYS A O 1
ATOM 974 N N . TYR A 1 121 ? 5.116 -6.650 -8.455 1.00 87.50 121 TYR A N 1
ATOM 975 C CA . TYR A 1 121 ? 6.459 -6.373 -8.953 1.00 87.50 121 TYR A CA 1
ATOM 976 C C . TYR A 1 121 ? 6.517 -6.210 -10.478 1.00 87.50 121 TYR A C 1
ATOM 978 O O . TYR A 1 121 ? 6.097 -7.079 -11.254 1.00 87.50 121 TYR A O 1
ATOM 986 N N . LEU A 1 122 ? 7.097 -5.089 -10.896 1.00 85.88 122 LEU A N 1
ATOM 987 C CA . LEU A 1 122 ? 7.403 -4.711 -12.274 1.00 85.88 122 LEU A CA 1
ATOM 988 C C . LEU A 1 122 ? 8.915 -4.777 -12.546 1.00 85.88 122 LEU A C 1
ATOM 990 O O . LEU A 1 122 ? 9.414 -4.107 -13.444 1.00 85.88 122 LEU A O 1
ATOM 994 N N . THR A 1 123 ? 9.650 -5.586 -11.775 1.00 83.81 123 THR A N 1
ATOM 995 C CA . THR A 1 123 ? 11.112 -5.729 -11.869 1.00 83.81 123 THR A CA 1
ATOM 996 C C . THR A 1 123 ? 11.580 -6.103 -13.267 1.00 83.81 123 THR A C 1
ATOM 998 O O . THR A 1 123 ? 12.581 -5.579 -13.723 1.00 83.81 123 THR A O 1
ATOM 1001 N N . ASP A 1 124 ? 10.833 -6.935 -13.991 1.00 85.00 124 ASP A N 1
ATOM 1002 C CA . ASP A 1 124 ? 11.204 -7.319 -15.355 1.00 85.00 124 ASP A CA 1
ATOM 1003 C C . ASP A 1 124 ? 10.894 -6.227 -16.394 1.00 85.00 124 ASP A C 1
ATOM 1005 O O . ASP A 1 124 ? 11.158 -6.453 -17.565 1.00 85.00 124 ASP A O 1
ATOM 1009 N N . TYR A 1 125 ? 10.310 -5.088 -16.006 1.00 85.31 125 TYR A N 1
ATOM 1010 C CA . TYR A 1 125 ? 9.788 -4.050 -16.904 1.00 85.31 125 TYR A CA 1
ATOM 1011 C C . TYR A 1 125 ? 10.379 -2.662 -16.625 1.00 85.31 125 TYR A C 1
ATOM 1013 O O . TYR A 1 125 ? 9.842 -1.676 -17.096 1.00 85.31 125 TYR A O 1
ATOM 1021 N N . TYR A 1 126 ? 11.468 -2.525 -15.861 1.00 82.19 126 TYR A N 1
ATOM 1022 C CA . TYR A 1 126 ? 11.978 -1.192 -15.491 1.00 82.19 126 TYR A CA 1
ATOM 1023 C C . TYR A 1 126 ? 12.402 -0.320 -16.696 1.00 82.19 126 TYR A C 1
ATOM 1025 O O . TYR A 1 126 ? 12.417 0.903 -16.574 1.00 82.19 126 TYR A O 1
ATOM 1033 N N . ASP A 1 127 ? 12.733 -0.920 -17.843 1.00 84.94 127 ASP A N 1
ATOM 1034 C CA . ASP A 1 127 ? 13.213 -0.259 -19.066 1.00 84.94 127 ASP A CA 1
ATOM 1035 C C . ASP A 1 127 ? 12.312 -0.462 -20.296 1.00 84.94 127 ASP A C 1
ATOM 1037 O O . ASP A 1 127 ? 12.620 0.038 -21.379 1.00 84.94 127 ASP A O 1
ATOM 1041 N N . LYS A 1 128 ? 11.188 -1.169 -20.154 1.00 89.44 128 LYS A N 1
ATOM 1042 C CA . LYS A 1 128 ? 10.318 -1.556 -21.272 1.00 89.44 128 LYS A CA 1
ATOM 1043 C C . LYS A 1 128 ? 8.850 -1.585 -20.853 1.00 89.44 128 LYS A C 1
ATOM 1045 O O . LYS A 1 128 ? 8.574 -1.816 -19.681 1.00 89.44 128 LYS A O 1
ATOM 1050 N N . PRO A 1 129 ? 7.903 -1.410 -21.792 1.00 90.06 129 PRO A N 1
ATOM 1051 C CA . PRO A 1 129 ? 6.481 -1.397 -21.467 1.00 90.06 129 PRO A CA 1
ATOM 1052 C C . PRO A 1 129 ? 6.019 -2.708 -20.823 1.00 90.06 129 PRO A C 1
ATOM 1054 O O . PRO A 1 129 ? 6.529 -3.790 -21.135 1.00 90.06 129 PRO A O 1
ATOM 1057 N N . ILE A 1 130 ? 5.000 -2.615 -19.967 1.00 89.81 130 ILE A N 1
ATOM 1058 C CA . ILE A 1 130 ? 4.364 -3.777 -19.344 1.00 89.81 130 ILE A CA 1
ATOM 1059 C C . ILE A 1 130 ? 3.738 -4.633 -20.446 1.00 89.81 130 ILE A C 1
ATOM 1061 O O . ILE A 1 130 ? 2.973 -4.132 -21.270 1.00 89.81 130 ILE A O 1
ATOM 1065 N N . SER A 1 131 ? 4.065 -5.927 -20.460 1.00 91.44 131 SER A N 1
ATOM 1066 C CA . SER A 1 131 ? 3.510 -6.858 -21.445 1.00 91.44 131 SER A CA 1
ATOM 1067 C C . SER A 1 131 ? 2.025 -7.133 -21.200 1.00 91.44 131 SER A C 1
ATOM 1069 O O . SER A 1 131 ? 1.581 -7.233 -20.054 1.00 91.44 131 SER A O 1
ATOM 1071 N N . ASP A 1 132 ? 1.269 -7.387 -22.269 1.00 89.88 132 ASP A N 1
ATOM 1072 C CA . ASP A 1 132 ? -0.150 -7.760 -22.168 1.00 89.88 132 ASP A CA 1
ATOM 1073 C C . ASP A 1 132 ? -0.355 -9.007 -21.301 1.00 89.88 132 ASP A C 1
ATOM 1075 O O . ASP A 1 132 ? -1.290 -9.086 -20.506 1.00 89.88 132 ASP A O 1
ATOM 1079 N N . LYS A 1 133 ? 0.581 -9.963 -21.368 1.00 89.81 133 LYS A N 1
ATOM 1080 C CA . LYS A 1 133 ? 0.564 -11.163 -20.522 1.00 89.81 133 LYS A CA 1
ATOM 1081 C C . LYS A 1 133 ? 0.591 -10.808 -19.033 1.00 89.81 133 LYS A C 1
ATOM 1083 O O . LYS A 1 133 ? -0.125 -11.423 -18.247 1.00 89.81 133 LYS A O 1
ATOM 1088 N N . LYS A 1 134 ? 1.395 -9.817 -18.635 1.00 89.56 134 LYS A N 1
ATOM 1089 C CA . LYS A 1 134 ? 1.472 -9.344 -17.245 1.00 89.56 134 LYS A CA 1
ATOM 1090 C C . LYS A 1 134 ? 0.173 -8.669 -16.810 1.00 89.56 134 LYS A C 1
ATOM 1092 O O . LYS A 1 134 ? -0.301 -8.934 -15.708 1.00 89.56 134 LYS A O 1
ATOM 1097 N N . LEU A 1 135 ? -0.415 -7.850 -17.680 1.00 90.75 135 LEU A N 1
ATOM 1098 C CA . LEU A 1 135 ? -1.699 -7.186 -17.437 1.00 90.75 135 LEU A CA 1
ATOM 1099 C C . LEU A 1 135 ? -2.843 -8.200 -17.262 1.00 90.75 135 LEU A C 1
ATOM 1101 O O . LEU A 1 135 ? -3.660 -8.061 -16.351 1.00 90.75 135 LEU A O 1
ATOM 1105 N N . VAL A 1 136 ? -2.861 -9.263 -18.072 1.00 91.56 136 VAL A N 1
ATOM 1106 C CA . VAL A 1 136 ? -3.828 -10.365 -17.943 1.00 91.56 136 VAL A CA 1
ATOM 1107 C C . VAL A 1 136 ? -3.650 -11.117 -16.623 1.00 91.56 136 VAL A C 1
ATOM 1109 O O . VAL A 1 136 ? -4.638 -11.352 -15.932 1.00 91.56 136 VAL A O 1
ATOM 1112 N N . LEU A 1 137 ? -2.412 -11.450 -16.237 1.00 90.44 137 LEU A N 1
ATOM 1113 C CA . LEU A 1 137 ? -2.133 -12.107 -14.953 1.00 90.44 137 LEU A CA 1
ATOM 1114 C C . LEU A 1 137 ? -2.582 -11.245 -13.768 1.00 90.44 137 LEU A C 1
ATOM 1116 O O . LEU A 1 137 ? -3.216 -11.748 -12.845 1.00 90.44 137 LEU A O 1
ATOM 1120 N N . LEU A 1 138 ? -2.311 -9.938 -13.812 1.00 91.56 138 LEU A N 1
ATOM 1121 C CA . LEU A 1 138 ? -2.784 -9.005 -12.792 1.00 91.56 138 LEU A CA 1
ATOM 1122 C C . LEU A 1 138 ? -4.315 -9.033 -12.692 1.00 91.56 138 LEU A C 1
ATOM 1124 O O . LEU A 1 138 ? -4.856 -9.193 -11.601 1.00 91.56 138 LEU A O 1
ATOM 1128 N N . GLN A 1 139 ? -5.022 -8.948 -13.822 1.00 92.19 139 GLN A N 1
ATOM 1129 C CA . GLN A 1 139 ? -6.485 -9.005 -13.843 1.00 92.19 139 GLN A CA 1
ATOM 1130 C C . GLN A 1 139 ? -7.035 -10.336 -13.298 1.00 92.19 139 GLN A C 1
ATOM 1132 O O . GLN A 1 139 ? -8.085 -10.340 -12.655 1.00 92.19 139 GLN A O 1
ATOM 1137 N N . GLN A 1 140 ? -6.338 -11.454 -13.517 1.00 90.94 140 GLN A N 1
ATOM 1138 C CA . GLN A 1 140 ? -6.710 -12.756 -12.956 1.00 90.94 140 GLN A CA 1
ATOM 1139 C C . GLN A 1 140 ? -6.590 -12.776 -11.426 1.00 90.94 140 GLN A C 1
ATOM 1141 O O . GLN A 1 140 ? -7.554 -13.162 -10.761 1.00 90.94 140 GLN A O 1
ATOM 1146 N N . SER A 1 141 ? -5.476 -12.293 -10.859 1.00 90.75 141 SER A N 1
ATOM 1147 C CA . SER A 1 141 ? -5.320 -12.180 -9.399 1.00 90.75 141 SER A CA 1
ATOM 1148 C C . SER A 1 141 ? -6.388 -11.254 -8.792 1.00 90.75 141 SER A C 1
ATOM 1150 O O . SER A 1 141 ? -6.968 -11.565 -7.751 1.00 90.75 141 SER A O 1
ATOM 1152 N N . LEU A 1 142 ? -6.709 -10.143 -9.471 1.00 90.94 142 LEU A N 1
ATOM 1153 C CA . LEU A 1 142 ? -7.779 -9.220 -9.075 1.00 90.94 142 LEU A CA 1
ATOM 1154 C C . LEU A 1 142 ? -9.167 -9.886 -9.073 1.00 90.94 142 LEU A C 1
ATOM 1156 O O . LEU A 1 142 ? -9.943 -9.698 -8.138 1.00 90.94 142 LEU A O 1
ATOM 1160 N N . ASN A 1 143 ? -9.478 -10.711 -10.075 1.00 91.69 143 ASN A N 1
ATOM 1161 C CA . ASN A 1 143 ? -10.751 -11.436 -10.127 1.00 91.69 143 ASN A CA 1
ATOM 1162 C C . ASN A 1 143 ? -10.869 -12.481 -9.010 1.00 91.69 143 ASN A C 1
ATOM 1164 O O . ASN A 1 143 ? -11.901 -12.546 -8.347 1.00 91.69 143 ASN A O 1
ATOM 1168 N N . ARG A 1 144 ? -9.796 -13.234 -8.741 1.00 89.69 144 ARG A N 1
ATOM 1169 C CA . ARG 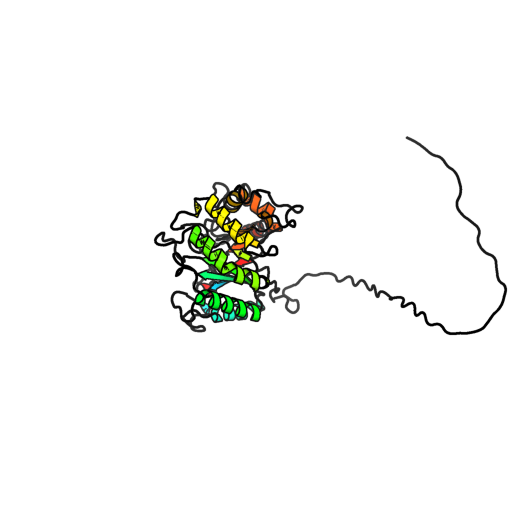A 1 144 ? -9.751 -14.213 -7.638 1.00 89.69 144 ARG A CA 1
ATOM 1170 C C . ARG A 1 144 ? -9.961 -13.564 -6.272 1.00 89.69 144 ARG A C 1
ATOM 1172 O O . ARG A 1 144 ? -10.610 -14.136 -5.402 1.00 89.69 144 ARG A O 1
ATOM 1179 N N . CYS A 1 145 ? -9.440 -12.355 -6.090 1.00 88.50 145 CYS A N 1
ATOM 1180 C CA . CYS A 1 145 ? -9.694 -11.551 -4.900 1.00 88.50 145 CYS A CA 1
ATOM 1181 C C . CYS A 1 145 ? -11.167 -11.175 -4.745 1.00 88.50 145 CYS A C 1
ATOM 1183 O O . CYS A 1 145 ? -11.745 -11.378 -3.676 1.00 88.50 145 CYS A O 1
ATOM 1185 N N . ARG A 1 146 ? -11.791 -10.707 -5.831 1.00 89.56 146 ARG A N 1
ATOM 1186 C CA . ARG A 1 146 ? -13.219 -10.373 -5.844 1.00 89.56 146 ARG A CA 1
ATOM 1187 C C . ARG A 1 146 ? -14.085 -11.563 -5.430 1.00 89.56 146 ARG A C 1
ATOM 1189 O O . ARG A 1 146 ? -14.996 -11.395 -4.629 1.00 89.56 146 ARG A O 1
ATOM 1196 N N . GLU A 1 147 ? -13.778 -12.756 -5.934 1.00 87.94 147 GLU A N 1
ATOM 1197 C CA . GLU A 1 147 ? -14.493 -13.995 -5.592 1.00 87.94 147 GLU A CA 1
ATOM 1198 C C . GLU A 1 147 ? -14.338 -14.386 -4.117 1.00 87.94 147 GLU A C 1
ATOM 1200 O O . GLU A 1 147 ? -15.259 -14.927 -3.508 1.00 87.94 147 GLU A O 1
ATOM 1205 N N . ALA A 1 148 ? -13.180 -14.099 -3.527 1.00 85.62 148 ALA A N 1
ATOM 1206 C CA . ALA A 1 148 ? -12.888 -14.428 -2.140 1.00 85.62 148 ALA A CA 1
ATOM 1207 C C . ALA A 1 148 ? -13.335 -13.351 -1.130 1.00 85.62 148 ALA A C 1
ATOM 1209 O O . ALA A 1 148 ? -13.336 -13.620 0.073 1.00 85.62 148 ALA A O 1
ATOM 1210 N N . GLY A 1 149 ? -13.762 -12.173 -1.598 1.00 85.88 149 GLY A N 1
ATOM 1211 C CA . GLY A 1 149 ? -14.451 -11.166 -0.786 1.00 85.88 149 GLY A CA 1
ATOM 1212 C C . GLY A 1 149 ? -13.547 -10.296 0.092 1.00 85.88 149 GLY A C 1
ATOM 1213 O O . GLY A 1 149 ? -13.970 -9.880 1.169 1.00 85.88 149 GLY A O 1
ATOM 1214 N N . PHE A 1 150 ? -12.316 -10.017 -0.340 1.00 86.94 150 PHE A N 1
ATOM 1215 C CA . PHE A 1 150 ? -11.412 -9.075 0.333 1.00 86.94 150 PHE A CA 1
ATOM 1216 C C . PHE A 1 150 ? -11.062 -7.885 -0.568 1.00 86.94 150 PHE A C 1
ATOM 1218 O O . PHE A 1 150 ? -11.378 -7.872 -1.758 1.00 86.94 150 PHE A O 1
ATOM 1225 N N . LYS A 1 151 ? -10.433 -6.859 0.014 1.00 91.25 151 LYS A N 1
ATOM 1226 C CA . LYS A 1 151 ? -9.916 -5.699 -0.719 1.00 91.25 151 LYS A CA 1
ATOM 1227 C C . LYS A 1 151 ? -8.399 -5.613 -0.641 1.00 91.25 151 LYS A C 1
ATOM 1229 O O . LYS A 1 151 ? -7.768 -6.053 0.321 1.00 91.25 151 LYS A O 1
ATOM 1234 N N . PHE A 1 152 ? -7.822 -5.003 -1.666 1.00 90.25 152 PHE A N 1
ATOM 1235 C CA . PHE A 1 152 ? -6.399 -4.790 -1.809 1.00 90.25 152 PHE A CA 1
ATOM 1236 C C . PHE A 1 152 ? -5.975 -3.383 -1.419 1.00 90.25 152 PHE A C 1
ATOM 1238 O O . PHE A 1 152 ? -6.516 -2.389 -1.908 1.00 90.25 152 PHE A O 1
ATOM 1245 N N . LEU A 1 153 ? -4.918 -3.326 -0.622 1.00 91.25 153 LEU A N 1
ATOM 1246 C CA . LEU A 1 153 ? -3.986 -2.215 -0.601 1.00 91.25 153 LEU A CA 1
ATOM 1247 C C . LEU A 1 153 ? -2.960 -2.504 -1.707 1.00 91.25 153 LEU A C 1
ATOM 1249 O O . LEU A 1 153 ? -2.076 -3.346 -1.558 1.00 91.25 153 LEU A O 1
ATOM 1253 N N . LEU A 1 154 ? -3.164 -1.906 -2.878 1.00 91.25 154 LEU A N 1
ATOM 1254 C CA . LEU A 1 154 ? -2.406 -2.234 -4.083 1.00 91.25 154 LEU A CA 1
ATOM 1255 C C . LEU A 1 154 ? -1.090 -1.456 -4.092 1.00 91.25 154 LEU A C 1
ATOM 1257 O O . LEU A 1 154 ? -1.117 -0.230 -4.060 1.00 91.25 154 LEU A O 1
ATOM 1261 N N . ARG A 1 155 ? 0.050 -2.148 -4.180 1.00 92.12 155 ARG A N 1
ATOM 1262 C CA . ARG A 1 155 ? 1.372 -1.523 -4.306 1.00 92.12 155 ARG A CA 1
ATOM 1263 C C . ARG A 1 155 ? 2.087 -2.067 -5.539 1.00 92.12 155 ARG A C 1
ATOM 1265 O O . ARG A 1 155 ? 2.335 -3.266 -5.651 1.00 92.12 155 ARG A O 1
ATOM 1272 N N . PHE A 1 156 ? 2.464 -1.188 -6.459 1.00 90.81 156 PHE A N 1
ATOM 1273 C CA . PHE A 1 156 ? 3.378 -1.534 -7.551 1.00 90.81 156 PHE A CA 1
ATOM 1274 C C . PHE A 1 156 ? 4.806 -1.260 -7.107 1.00 90.81 156 PHE A C 1
ATOM 1276 O O . PHE A 1 156 ? 5.028 -0.241 -6.481 1.00 90.81 156 PHE A O 1
ATOM 1283 N N . SER A 1 157 ? 5.772 -2.123 -7.411 1.00 88.06 157 SER A N 1
ATOM 1284 C CA . SER A 1 157 ? 7.180 -1.863 -7.073 1.00 88.06 157 SER A CA 1
ATOM 1285 C C . SER A 1 157 ? 8.117 -2.416 -8.137 1.00 88.06 157 SER A C 1
ATOM 1287 O O . SER A 1 157 ? 7.828 -3.431 -8.765 1.00 88.06 157 SER A O 1
ATOM 1289 N N . TYR A 1 158 ? 9.266 -1.777 -8.346 1.00 84.50 158 TYR A N 1
ATOM 1290 C CA . TYR A 1 158 ? 10.269 -2.252 -9.303 1.00 84.50 158 TYR A CA 1
ATOM 1291 C C . TYR A 1 158 ? 11.346 -3.120 -8.654 1.00 84.50 158 TYR A C 1
ATOM 1293 O O . TYR A 1 158 ? 12.028 -3.862 -9.361 1.00 84.50 158 TYR A O 1
ATOM 1301 N N . LYS A 1 159 ? 11.511 -3.071 -7.326 1.00 81.19 159 LYS A N 1
ATOM 1302 C CA . LYS A 1 159 ? 12.642 -3.716 -6.646 1.00 81.19 159 LYS A CA 1
ATOM 1303 C C . LYS A 1 159 ? 12.295 -4.274 -5.275 1.00 81.19 159 LYS A C 1
ATOM 1305 O O . LYS A 1 159 ? 11.516 -3.684 -4.538 1.00 81.19 159 LYS A O 1
ATOM 1310 N N . LYS A 1 160 ? 12.985 -5.357 -4.907 1.00 74.75 160 LYS A N 1
ATOM 1311 C CA . LYS A 1 160 ? 12.962 -5.995 -3.575 1.00 74.75 160 LYS A CA 1
ATOM 1312 C C . LYS A 1 160 ? 14.266 -5.769 -2.785 1.00 74.75 160 LYS A C 1
ATOM 1314 O O . LYS A 1 160 ? 14.534 -6.468 -1.819 1.00 74.75 160 LYS A O 1
ATOM 1319 N N . ASN A 1 161 ? 15.156 -4.897 -3.253 1.00 74.19 161 ASN A N 1
ATOM 1320 C CA . ASN A 1 161 ? 16.437 -4.656 -2.595 1.00 74.19 161 ASN A CA 1
ATOM 1321 C C . ASN A 1 161 ? 16.811 -3.175 -2.648 1.00 74.19 161 ASN A C 1
ATOM 1323 O O . ASN A 1 161 ? 16.328 -2.430 -3.501 1.00 74.19 161 ASN A O 1
ATOM 1327 N N . MET A 1 162 ? 17.716 -2.783 -1.754 1.00 73.62 162 MET A N 1
ATOM 1328 C CA . MET A 1 162 ? 18.254 -1.422 -1.663 1.00 73.62 162 MET A CA 1
ATOM 1329 C C . MET A 1 162 ? 19.367 -1.140 -2.686 1.00 73.62 162 MET A C 1
ATOM 1331 O O . MET A 1 162 ? 19.972 -0.070 -2.662 1.00 73.62 162 MET A O 1
ATOM 1335 N N . LYS A 1 163 ? 19.687 -2.089 -3.579 1.00 72.06 163 LYS A N 1
ATOM 1336 C CA . LYS A 1 163 ? 20.789 -1.923 -4.530 1.00 72.06 163 LYS A CA 1
ATOM 1337 C C . LYS A 1 163 ? 20.389 -0.957 -5.647 1.00 72.06 163 LYS A C 1
ATOM 1339 O O . LYS A 1 163 ? 19.396 -1.149 -6.362 1.00 72.06 163 LYS A O 1
ATOM 1344 N N . ARG A 1 164 ? 21.213 0.068 -5.855 1.00 67.81 164 ARG A N 1
ATOM 1345 C CA . ARG A 1 164 ? 21.022 1.125 -6.862 1.00 67.81 164 ARG A CA 1
ATOM 1346 C C . ARG A 1 164 ? 21.626 0.761 -8.229 1.00 67.81 164 ARG A C 1
ATOM 1348 O O . ARG A 1 164 ? 22.333 1.556 -8.821 1.00 67.81 164 ARG A O 1
ATOM 1355 N N . GLU A 1 165 ? 21.369 -0.451 -8.720 1.00 69.31 165 GLU A N 1
ATOM 1356 C CA . GLU A 1 165 ? 21.998 -0.948 -9.961 1.00 69.31 165 GLU A CA 1
ATOM 1357 C C . GLU A 1 165 ? 21.144 -0.683 -11.220 1.00 69.31 165 GLU A C 1
ATOM 1359 O O . GLU A 1 165 ? 21.631 -0.108 -12.185 1.00 69.31 165 GLU A O 1
ATOM 1364 N N . GLN A 1 166 ? 19.859 -1.069 -11.221 1.00 69.94 166 GLN A N 1
ATOM 1365 C CA . GLN A 1 166 ? 18.947 -0.920 -12.376 1.00 69.94 166 GLN A CA 1
ATOM 1366 C C . GLN A 1 166 ? 17.568 -0.428 -11.941 1.00 69.94 166 GLN A C 1
ATOM 1368 O O . GLN A 1 166 ? 16.930 -1.112 -11.147 1.00 69.94 166 GLN A O 1
ATOM 1373 N N . GLY A 1 167 ? 17.077 0.712 -12.428 1.00 74.62 167 GLY A N 1
ATOM 1374 C CA . GLY A 1 167 ? 15.767 1.240 -12.032 1.00 74.62 167 GLY A CA 1
ATOM 1375 C C . GLY A 1 167 ? 15.093 2.070 -13.124 1.00 74.62 167 GLY A C 1
ATOM 1376 O O . GLY A 1 167 ? 15.762 2.514 -14.056 1.00 74.62 167 GLY A O 1
ATOM 1377 N N . PRO A 1 168 ? 13.769 2.269 -13.028 1.00 81.12 168 PRO A N 1
ATOM 1378 C CA . PRO A 1 168 ? 13.007 2.961 -14.058 1.00 81.12 168 PRO A CA 1
ATOM 1379 C C . PRO A 1 168 ? 13.292 4.464 -14.067 1.00 81.12 168 PRO A C 1
ATOM 1381 O O . PRO A 1 168 ? 13.636 5.068 -13.048 1.00 81.12 168 PRO A O 1
ATOM 1384 N N . THR A 1 169 ? 13.099 5.083 -15.229 1.00 85.06 169 THR A N 1
ATOM 1385 C CA . THR A 1 169 ? 13.047 6.547 -15.348 1.00 85.06 169 THR A CA 1
ATOM 1386 C C . THR A 1 169 ? 11.644 7.057 -15.014 1.00 85.06 169 THR A C 1
ATOM 1388 O O . THR A 1 169 ? 10.666 6.315 -15.128 1.00 85.06 169 THR A O 1
ATOM 1391 N N . VAL A 1 170 ? 11.515 8.341 -14.675 1.00 84.94 170 VAL A N 1
ATOM 1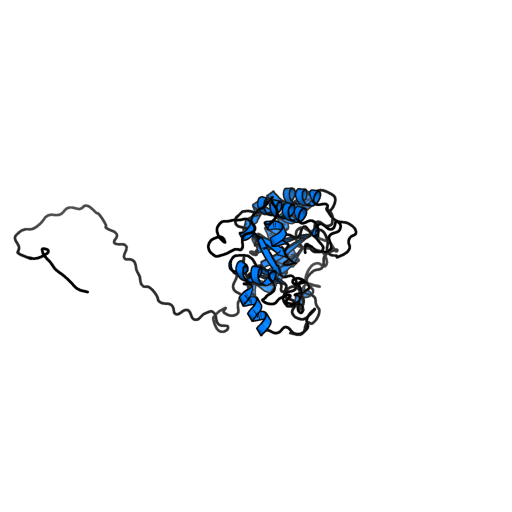392 C CA . VAL A 1 170 ? 10.210 8.983 -14.421 1.00 84.94 170 VAL A CA 1
ATOM 1393 C C . VAL A 1 170 ? 9.278 8.836 -15.628 1.00 84.94 170 VAL A C 1
ATOM 1395 O O . VAL A 1 170 ? 8.111 8.489 -15.471 1.00 84.94 170 VAL A O 1
ATOM 1398 N N . LYS A 1 171 ? 9.802 8.982 -16.853 1.00 87.06 171 LYS A N 1
ATOM 1399 C CA . LYS A 1 171 ? 9.036 8.770 -18.092 1.00 87.06 171 LYS A CA 1
ATOM 1400 C C . LYS A 1 171 ? 8.482 7.345 -18.191 1.00 87.06 171 LYS A C 1
ATOM 1402 O O . LYS A 1 171 ? 7.323 7.166 -18.559 1.00 87.06 171 LYS A O 1
ATOM 1407 N N . THR A 1 172 ? 9.291 6.343 -17.845 1.00 87.00 172 THR A N 1
ATOM 1408 C CA . THR A 1 172 ? 8.860 4.939 -17.829 1.00 87.00 172 THR A CA 1
ATOM 1409 C C . THR A 1 172 ? 7.766 4.710 -16.786 1.00 87.00 172 THR A C 1
ATOM 1411 O O . THR A 1 172 ? 6.753 4.087 -17.096 1.00 87.00 172 THR A O 1
ATOM 1414 N N . ILE A 1 173 ? 7.917 5.273 -15.581 1.00 87.75 173 ILE A N 1
ATOM 1415 C CA . ILE A 1 173 ? 6.901 5.190 -14.521 1.00 87.75 173 ILE A CA 1
ATOM 1416 C C . ILE A 1 173 ? 5.569 5.775 -15.000 1.00 87.75 173 ILE A C 1
ATOM 1418 O O . ILE A 1 173 ? 4.538 5.113 -14.888 1.00 87.75 173 ILE A O 1
ATOM 1422 N N . LEU A 1 174 ? 5.585 6.976 -15.584 1.00 89.50 174 LEU A N 1
ATOM 1423 C CA . LEU A 1 174 ? 4.376 7.623 -16.098 1.00 89.50 174 LEU A CA 1
ATOM 1424 C C . LEU A 1 174 ? 3.700 6.785 -17.193 1.00 89.50 174 LEU A C 1
ATOM 1426 O O . LEU A 1 174 ? 2.481 6.622 -17.169 1.00 89.50 174 LEU A O 1
ATOM 1430 N N . SER A 1 175 ? 4.487 6.195 -18.099 1.00 90.75 175 SER A N 1
ATOM 1431 C CA . SER A 1 175 ? 3.970 5.295 -19.136 1.00 90.75 175 SER A CA 1
ATOM 1432 C C . SER A 1 175 ? 3.340 4.028 -18.552 1.00 90.75 175 SER A C 1
ATOM 1434 O O . SER A 1 175 ? 2.334 3.550 -19.070 1.00 90.75 175 SER A O 1
ATOM 1436 N N . HIS A 1 176 ? 3.902 3.464 -17.482 1.00 91.88 176 HIS A N 1
ATOM 1437 C CA . HIS A 1 176 ? 3.322 2.295 -16.818 1.00 91.88 176 HIS A CA 1
ATOM 1438 C C . HIS A 1 176 ? 2.024 2.619 -16.093 1.00 91.88 176 HIS A C 1
ATOM 1440 O O . HIS A 1 176 ? 1.090 1.820 -16.144 1.00 91.88 176 HIS A O 1
ATOM 1446 N N . ILE A 1 177 ? 1.938 3.789 -15.457 1.00 90.19 177 ILE A N 1
ATOM 1447 C CA . ILE A 1 177 ? 0.696 4.246 -14.828 1.00 90.19 177 ILE A CA 1
ATOM 1448 C C . ILE A 1 177 ? -0.418 4.354 -15.884 1.00 90.19 177 ILE A C 1
ATOM 1450 O O . ILE A 1 177 ? -1.536 3.909 -15.627 1.00 90.19 177 ILE A O 1
ATOM 1454 N N . ASP A 1 178 ? -0.105 4.832 -17.094 1.00 91.38 178 ASP A N 1
ATOM 1455 C CA . ASP A 1 178 ? -1.055 4.854 -18.216 1.00 91.38 178 ASP A CA 1
ATOM 1456 C C . ASP A 1 178 ? -1.507 3.452 -18.650 1.00 91.38 178 ASP A C 1
ATOM 1458 O O . ASP A 1 178 ? -2.698 3.222 -18.864 1.00 91.38 178 ASP A O 1
ATOM 1462 N N . GLN A 1 179 ? -0.592 2.483 -18.723 1.00 90.75 179 GLN A N 1
ATOM 1463 C CA . GLN A 1 179 ? -0.945 1.097 -19.057 1.00 90.75 179 GLN A CA 1
ATOM 1464 C C . GLN A 1 179 ? -1.797 0.416 -17.972 1.00 90.75 179 GLN A C 1
ATOM 1466 O O . GLN A 1 179 ? -2.647 -0.420 -18.279 1.00 90.75 179 GLN A O 1
ATOM 1471 N N . LEU A 1 180 ? -1.584 0.763 -16.700 1.00 90.38 180 LEU A N 1
ATOM 1472 C CA . LEU A 1 180 ? -2.315 0.199 -15.560 1.00 90.38 180 LEU A CA 1
ATOM 1473 C C . LEU A 1 180 ? -3.678 0.866 -15.336 1.00 90.38 180 LEU A C 1
ATOM 1475 O O . LEU A 1 180 ? -4.556 0.267 -14.707 1.00 90.38 180 LEU A O 1
ATOM 1479 N N . ALA A 1 181 ? -3.884 2.067 -15.877 1.00 90.38 181 ALA A N 1
ATOM 1480 C CA . ALA A 1 181 ? -5.105 2.841 -15.713 1.00 90.38 181 ALA A CA 1
ATOM 1481 C C . ALA A 1 181 ? -6.412 2.081 -15.993 1.00 90.38 181 ALA A C 1
ATOM 1483 O O . ALA A 1 181 ? -7.278 2.073 -15.110 1.00 90.38 181 ALA A O 1
ATOM 1484 N N . PRO A 1 182 ? -6.584 1.384 -17.136 1.00 91.44 182 PRO A N 1
ATOM 1485 C CA . PRO A 1 182 ? -7.825 0.659 -17.408 1.00 91.44 182 PRO A CA 1
ATOM 1486 C C . PRO A 1 182 ? -8.096 -0.466 -16.399 1.00 91.44 182 PRO A C 1
ATOM 1488 O O . PRO A 1 182 ? -9.256 -0.751 -16.096 1.00 91.44 182 PRO A O 1
ATOM 1491 N N . ILE A 1 183 ? -7.051 -1.096 -15.850 1.00 90.44 183 ILE A N 1
ATOM 1492 C CA . ILE A 1 183 ? -7.193 -2.157 -14.844 1.00 90.44 183 ILE A CA 1
ATOM 1493 C C . ILE A 1 183 ? -7.604 -1.552 -13.503 1.00 90.44 183 ILE A C 1
ATOM 1495 O O . ILE A 1 183 ? -8.558 -2.027 -12.888 1.00 90.44 183 ILE A O 1
ATOM 1499 N N . ILE A 1 184 ? -6.930 -0.488 -13.063 1.00 89.69 184 ILE A N 1
ATOM 1500 C CA . ILE A 1 184 ? -7.226 0.180 -11.789 1.00 89.69 184 ILE A CA 1
ATOM 1501 C C . ILE A 1 184 ? -8.665 0.712 -11.787 1.00 89.69 184 ILE A C 1
ATOM 1503 O O . ILE A 1 184 ? -9.414 0.471 -10.842 1.00 89.69 184 ILE A O 1
ATOM 1507 N N . GLN A 1 185 ? -9.087 1.374 -12.867 1.00 90.38 185 GLN A N 1
ATOM 1508 C CA . GLN A 1 185 ? -10.428 1.956 -12.967 1.00 90.38 185 GLN A CA 1
ATOM 1509 C C . GLN A 1 185 ? -11.532 0.894 -12.988 1.00 90.38 185 GLN A C 1
ATOM 1511 O O . GLN A 1 185 ? -12.549 1.051 -12.311 1.00 90.38 185 GLN A O 1
ATOM 1516 N N . ARG A 1 186 ? -11.325 -0.207 -13.723 1.00 91.75 186 ARG A N 1
ATOM 1517 C CA . ARG A 1 186 ? -12.292 -1.311 -13.805 1.00 91.75 186 ARG A CA 1
ATOM 1518 C C . ARG A 1 186 ? -12.470 -2.039 -12.474 1.00 91.75 186 ARG A C 1
ATOM 1520 O O . ARG A 1 186 ? -13.563 -2.510 -12.188 1.00 91.75 186 ARG A O 1
ATOM 1527 N N . ASN A 1 187 ? -11.409 -2.139 -11.675 1.00 91.69 187 ASN A N 1
ATOM 1528 C CA . ASN A 1 187 ? -11.376 -2.936 -10.447 1.00 91.69 187 ASN A CA 1
ATOM 1529 C C . ASN A 1 187 ? -11.406 -2.073 -9.177 1.00 91.69 187 ASN A C 1
ATOM 1531 O O . ASN A 1 187 ? -10.890 -2.467 -8.133 1.00 91.69 187 ASN A O 1
ATOM 1535 N N . LYS A 1 188 ? -12.000 -0.879 -9.242 1.00 90.25 188 LYS A N 1
ATOM 1536 C CA . LYS A 1 188 ? -12.048 0.041 -8.099 1.00 90.25 188 LYS A CA 1
ATOM 1537 C C . LYS A 1 188 ? -12.771 -0.531 -6.877 1.00 90.25 188 LYS A C 1
ATOM 1539 O O . LYS A 1 188 ? -12.508 -0.119 -5.754 1.00 90.25 188 LYS A O 1
ATOM 1544 N N . ASP A 1 189 ? -13.698 -1.461 -7.079 1.00 89.19 189 ASP A N 1
ATOM 1545 C CA . ASP A 1 189 ? -14.505 -2.105 -6.041 1.00 89.19 189 ASP A CA 1
ATOM 1546 C C . ASP A 1 189 ? -13.656 -2.893 -5.034 1.00 89.19 189 ASP A C 1
ATOM 1548 O O . ASP A 1 189 ? -13.906 -2.818 -3.829 1.00 89.19 189 ASP A O 1
ATOM 1552 N N . ILE A 1 190 ? -12.609 -3.559 -5.528 1.00 91.12 190 ILE A N 1
ATOM 1553 C CA . ILE A 1 190 ? -11.679 -4.359 -4.724 1.00 91.12 190 ILE A CA 1
ATOM 1554 C C . ILE A 1 190 ? -10.442 -3.582 -4.273 1.00 91.12 190 ILE A C 1
ATOM 1556 O O . ILE A 1 190 ? -9.669 -4.098 -3.4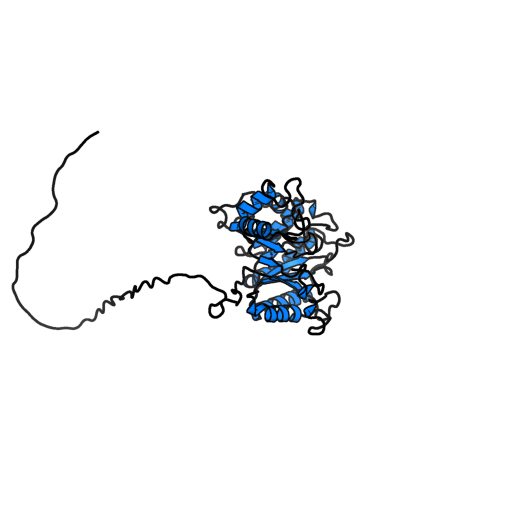79 1.00 91.12 190 ILE A O 1
ATOM 1560 N N . ILE A 1 191 ? -10.215 -2.363 -4.761 1.00 90.81 191 ILE A N 1
ATOM 1561 C CA . ILE A 1 191 ? -9.094 -1.531 -4.312 1.00 90.81 191 ILE A CA 1
ATOM 1562 C C . ILE A 1 191 ? -9.568 -0.739 -3.096 1.00 90.81 191 ILE A C 1
ATOM 1564 O O . ILE A 1 191 ? -10.479 0.077 -3.212 1.00 90.81 191 ILE A O 1
ATOM 1568 N N . TYR A 1 192 ? -8.960 -0.987 -1.937 1.00 89.69 192 TYR A N 1
ATOM 1569 C CA . TYR A 1 192 ? -9.125 -0.154 -0.748 1.00 89.69 192 TYR A CA 1
ATOM 1570 C C . TYR A 1 192 ? -8.343 1.152 -0.931 1.00 89.69 192 TYR A C 1
ATOM 1572 O O . TYR A 1 192 ? -8.927 2.235 -0.970 1.00 89.69 192 TYR A O 1
ATOM 1580 N N . VAL A 1 193 ? -7.029 1.034 -1.140 1.00 90.19 193 VAL A N 1
ATOM 1581 C CA . VAL A 1 193 ? -6.100 2.152 -1.341 1.00 90.19 193 VAL A CA 1
ATOM 1582 C C . VAL A 1 193 ? -5.023 1.752 -2.349 1.00 90.19 193 VAL A C 1
ATOM 1584 O O . VAL A 1 193 ? -4.590 0.599 -2.377 1.00 90.19 193 VAL A O 1
ATOM 1587 N N . LEU A 1 194 ? -4.588 2.700 -3.180 1.00 91.31 194 LEU A N 1
ATOM 1588 C CA . LEU A 1 194 ? -3.387 2.551 -4.002 1.00 91.31 194 LEU A CA 1
ATOM 1589 C C . LEU A 1 194 ? -2.195 3.112 -3.228 1.00 91.31 194 LEU A C 1
ATOM 1591 O O . LEU A 1 194 ? -2.118 4.311 -2.999 1.00 91.31 194 LEU A O 1
ATOM 1595 N N . GLN A 1 195 ? -1.253 2.284 -2.811 1.00 87.88 195 GLN A N 1
ATOM 1596 C CA . GLN A 1 195 ? -0.025 2.797 -2.221 1.00 87.88 195 GLN A CA 1
ATOM 1597 C C . GLN A 1 195 ? 0.938 3.189 -3.331 1.00 87.88 195 GLN A C 1
ATOM 1599 O O . GLN A 1 195 ? 1.223 2.379 -4.220 1.00 87.88 195 GLN A O 1
ATOM 1604 N N . ALA A 1 196 ? 1.424 4.426 -3.272 1.00 85.25 196 ALA A N 1
ATOM 1605 C CA . ALA A 1 196 ? 2.327 4.989 -4.259 1.00 85.25 196 ALA A CA 1
ATOM 1606 C C . ALA A 1 196 ? 3.674 4.261 -4.177 1.00 85.25 196 ALA A C 1
ATOM 1608 O O . ALA A 1 196 ? 4.572 4.679 -3.466 1.00 85.25 196 ALA A O 1
ATOM 1609 N N . GLY A 1 197 ? 3.810 3.125 -4.857 1.00 83.75 197 GLY A N 1
ATOM 1610 C CA . GLY A 1 197 ? 4.982 2.253 -4.742 1.00 83.75 197 GLY A CA 1
ATOM 1611 C C . GLY A 1 197 ? 5.979 2.362 -5.898 1.00 83.75 197 GLY A C 1
ATOM 1612 O O . GLY A 1 197 ? 6.972 1.638 -5.958 1.00 83.75 197 GLY A O 1
ATOM 1613 N N . PHE A 1 198 ? 5.736 3.245 -6.865 1.00 83.38 198 PHE A N 1
ATOM 1614 C CA . PHE A 1 198 ? 6.561 3.303 -8.074 1.00 83.38 198 PHE A CA 1
ATOM 1615 C C . PHE A 1 198 ? 7.988 3.823 -7.834 1.00 83.38 198 PHE A C 1
ATOM 1617 O O . PHE A 1 198 ? 8.834 3.693 -8.721 1.00 83.38 198 PHE A O 1
ATOM 1624 N N . VAL A 1 199 ? 8.272 4.380 -6.654 1.00 81.31 199 VAL A N 1
ATOM 1625 C CA . VAL A 1 199 ? 9.566 4.972 -6.301 1.00 81.31 199 VAL A CA 1
ATOM 1626 C C . VAL A 1 199 ? 10.234 4.167 -5.186 1.00 81.31 199 VAL A C 1
ATOM 1628 O O . VAL A 1 199 ? 9.618 3.864 -4.168 1.00 81.31 199 VAL A O 1
ATOM 1631 N N . GLY A 1 200 ? 11.521 3.864 -5.365 1.00 77.81 200 GLY A N 1
ATOM 1632 C CA . GLY A 1 200 ? 12.372 3.285 -4.323 1.00 77.81 200 GLY A CA 1
ATOM 1633 C C . GLY A 1 200 ? 12.332 1.759 -4.182 1.00 77.81 200 GLY A C 1
ATOM 1634 O O . GLY A 1 200 ? 11.638 1.045 -4.915 1.00 77.81 200 GLY A O 1
ATOM 1635 N N . ALA A 1 201 ? 13.132 1.252 -3.244 1.00 73.81 201 ALA A N 1
ATOM 1636 C CA . ALA A 1 201 ? 13.125 -0.152 -2.839 1.00 73.81 201 ALA A CA 1
ATOM 1637 C C . ALA A 1 201 ? 11.778 -0.492 -2.182 1.00 73.81 201 ALA A C 1
ATOM 1639 O O . ALA A 1 201 ? 11.232 0.333 -1.461 1.00 73.81 201 ALA A O 1
ATOM 1640 N N . TRP A 1 202 ? 11.186 -1.644 -2.522 1.00 76.50 202 TRP A N 1
ATOM 1641 C CA . TRP A 1 202 ? 9.851 -2.082 -2.065 1.00 76.50 202 TRP A CA 1
ATOM 1642 C C . TRP A 1 202 ? 8.699 -1.098 -2.327 1.00 76.50 202 TRP A C 1
ATOM 1644 O O . TRP A 1 202 ? 7.565 -1.337 -1.913 1.00 76.50 202 TRP A O 1
ATOM 1654 N N . GLY A 1 203 ? 8.958 -0.041 -3.101 1.00 74.94 203 GLY A N 1
ATOM 1655 C CA . GLY A 1 203 ? 8.026 1.055 -3.326 1.00 74.94 203 GLY A CA 1
ATOM 1656 C C . GLY A 1 203 ? 7.898 2.020 -2.154 1.00 74.94 203 GLY A C 1
ATOM 1657 O O . GLY A 1 203 ? 6.843 2.606 -1.944 1.00 74.94 203 GLY A O 1
ATOM 1658 N N . GLU A 1 204 ? 8.958 2.168 -1.373 1.00 74.69 204 GLU A N 1
ATOM 1659 C CA . GLU A 1 204 ? 8.939 2.920 -0.126 1.00 74.69 204 GLU A CA 1
ATOM 1660 C C . GLU A 1 204 ? 9.612 4.294 -0.220 1.00 74.69 204 GLU A C 1
ATOM 1662 O O . GLU A 1 204 ? 9.913 4.912 0.796 1.00 74.69 204 GLU A O 1
ATOM 1667 N N . TRP A 1 205 ? 9.846 4.788 -1.437 1.00 73.94 205 TRP A N 1
ATOM 1668 C CA . TRP A 1 205 ? 10.346 6.144 -1.697 1.00 73.94 205 TRP A CA 1
ATOM 1669 C C . TRP A 1 205 ? 11.747 6.423 -1.146 1.00 73.94 205 TRP A C 1
ATOM 1671 O O . TRP A 1 205 ? 12.134 7.569 -0.976 1.00 73.94 205 TRP A O 1
ATOM 1681 N N . HIS A 1 206 ? 12.557 5.383 -0.954 1.00 71.94 206 HIS A N 1
ATOM 1682 C CA . HIS A 1 206 ? 13.980 5.521 -0.661 1.00 71.94 206 HIS A CA 1
ATOM 1683 C C . HIS A 1 206 ? 14.816 4.593 -1.541 1.00 71.94 206 HIS A C 1
ATOM 1685 O O . HIS A 1 206 ? 14.329 3.599 -2.090 1.00 71.94 206 HIS A O 1
ATOM 1691 N N . SER A 1 207 ? 16.106 4.901 -1.664 1.00 69.50 207 SER A N 1
ATOM 1692 C CA . SER A 1 207 ? 17.071 4.063 -2.383 1.00 69.50 207 SER A CA 1
ATOM 1693 C C . SER A 1 207 ? 16.684 3.821 -3.849 1.00 69.50 207 SER A C 1
ATOM 1695 O O . SER A 1 207 ? 16.941 2.742 -4.393 1.00 69.50 207 SER A O 1
ATOM 1697 N N . SER A 1 208 ? 16.072 4.808 -4.518 1.00 71.19 208 SER A N 1
ATOM 1698 C CA . SER A 1 208 ? 15.821 4.668 -5.952 1.00 71.19 208 SER A CA 1
ATOM 1699 C C . SER A 1 208 ? 17.148 4.734 -6.719 1.00 71.19 208 SER A C 1
ATOM 1701 O O . SER A 1 208 ? 18.162 5.233 -6.229 1.00 71.19 208 SER A O 1
ATOM 1703 N N . THR A 1 209 ? 17.179 4.152 -7.919 1.00 66.88 209 THR A N 1
ATOM 1704 C CA . THR A 1 209 ? 18.413 4.091 -8.733 1.00 66.88 209 THR A CA 1
ATOM 1705 C C . THR A 1 209 ? 18.790 5.441 -9.318 1.00 66.88 209 THR A C 1
ATOM 1707 O O . THR A 1 209 ? 19.968 5.728 -9.464 1.00 66.88 209 THR A O 1
ATOM 1710 N N . ASN A 1 210 ? 17.785 6.264 -9.608 1.00 73.19 210 ASN A N 1
ATOM 1711 C CA . ASN A 1 210 ? 17.952 7.554 -10.265 1.00 73.19 210 ASN A CA 1
ATOM 1712 C C . ASN A 1 210 ? 17.719 8.725 -9.300 1.00 73.19 210 ASN A C 1
ATOM 1714 O O . ASN A 1 210 ? 17.447 9.823 -9.766 1.00 73.19 210 ASN A O 1
ATOM 1718 N N . TYR A 1 211 ? 17.771 8.484 -7.981 1.00 77.94 211 TYR A N 1
ATOM 1719 C CA . TYR A 1 211 ? 17.548 9.504 -6.947 1.00 77.94 211 TYR A CA 1
ATOM 1720 C C . TYR A 1 211 ? 16.234 10.290 -7.135 1.00 77.94 211 TYR A C 1
ATOM 1722 O O . TYR A 1 211 ? 16.143 11.474 -6.840 1.00 77.94 211 TYR A O 1
ATOM 1730 N N . ILE A 1 212 ? 15.190 9.612 -7.627 1.00 74.00 212 ILE A N 1
ATOM 1731 C CA . ILE A 1 212 ? 13.853 10.186 -7.857 1.00 74.00 212 ILE A CA 1
ATOM 1732 C C . ILE A 1 212 ? 13.260 10.719 -6.547 1.00 74.00 212 ILE A C 1
ATOM 1734 O O . ILE A 1 212 ? 12.491 11.672 -6.568 1.00 74.00 212 ILE A O 1
ATOM 1738 N N . GLU A 1 213 ? 13.636 10.130 -5.410 1.00 74.00 213 GLU A N 1
ATOM 1739 C CA . GLU A 1 213 ? 13.248 10.594 -4.079 1.00 74.00 213 GLU A CA 1
ATOM 1740 C C . GLU A 1 213 ? 13.757 12.004 -3.736 1.00 74.00 213 GLU A C 1
ATOM 1742 O O . GLU A 1 213 ? 13.173 12.652 -2.872 1.00 74.00 213 GLU A O 1
ATOM 1747 N N . GLU A 1 214 ? 14.810 12.483 -4.407 1.00 78.25 214 GLU A N 1
ATOM 1748 C CA . GLU A 1 214 ? 15.387 13.819 -4.207 1.00 78.25 214 GLU A CA 1
ATOM 1749 C C . GLU A 1 214 ? 14.755 14.873 -5.136 1.00 78.25 214 GLU A C 1
ATOM 1751 O O . GLU A 1 214 ? 14.853 16.071 -4.873 1.00 78.25 214 GLU A O 1
ATOM 1756 N N . ASP A 1 215 ? 14.070 14.450 -6.206 1.00 81.00 215 ASP A N 1
ATOM 1757 C CA . ASP A 1 215 ? 13.396 15.350 -7.144 1.00 81.00 215 ASP A CA 1
ATOM 1758 C C . ASP A 1 215 ? 11.898 15.469 -6.831 1.00 81.00 215 ASP A C 1
ATOM 1760 O O . ASP A 1 215 ? 11.055 14.694 -7.298 1.00 81.00 215 ASP A O 1
ATOM 1764 N N . HIS A 1 216 ? 11.556 16.514 -6.077 1.00 81.38 216 HIS A N 1
ATOM 1765 C CA . HIS A 1 216 ? 10.179 16.818 -5.686 1.00 81.38 216 HIS A CA 1
ATOM 1766 C C . HIS A 1 216 ? 9.230 16.983 -6.884 1.00 81.38 216 HIS A C 1
ATOM 1768 O O . HIS A 1 216 ? 8.071 16.574 -6.800 1.00 81.38 216 HIS A O 1
ATOM 1774 N N . SER A 1 217 ? 9.710 17.527 -8.009 1.00 82.44 217 SER A N 1
ATOM 1775 C CA . SER A 1 217 ? 8.877 17.738 -9.203 1.00 82.44 217 SER A CA 1
ATOM 1776 C C . SER A 1 217 ? 8.500 16.402 -9.841 1.00 82.44 217 SER A C 1
ATOM 1778 O O . SER A 1 217 ? 7.365 16.199 -10.277 1.00 82.44 217 SER A O 1
ATOM 1780 N N . SER A 1 218 ? 9.439 15.453 -9.849 1.00 83.50 218 SER A N 1
ATOM 1781 C CA . SER A 1 218 ? 9.201 14.093 -10.331 1.00 83.50 218 SER A CA 1
ATOM 1782 C C . SER A 1 218 ? 8.230 13.321 -9.436 1.00 83.50 218 SER A C 1
ATOM 1784 O O . SER A 1 218 ? 7.327 12.657 -9.953 1.00 83.50 218 SER A O 1
ATOM 1786 N N . LEU A 1 219 ? 8.347 13.447 -8.109 1.00 82.81 219 LEU A N 1
ATOM 1787 C CA . LEU A 1 219 ? 7.383 12.865 -7.166 1.00 82.81 219 LEU A CA 1
ATOM 1788 C C . LEU A 1 219 ? 5.978 13.448 -7.373 1.00 82.81 219 LEU A C 1
ATOM 1790 O O . LEU A 1 219 ? 5.001 12.699 -7.456 1.00 82.81 219 LEU A O 1
ATOM 1794 N N . ALA A 1 220 ? 5.876 14.772 -7.532 1.00 83.69 220 ALA A N 1
ATOM 1795 C CA . ALA A 1 220 ? 4.611 15.448 -7.798 1.00 83.69 220 ALA A CA 1
ATOM 1796 C C . ALA A 1 220 ? 3.981 14.992 -9.121 1.00 83.69 220 ALA A C 1
ATOM 1798 O O . ALA A 1 220 ? 2.784 14.705 -9.168 1.00 83.69 220 ALA A O 1
ATOM 1799 N N . ALA A 1 221 ? 4.780 14.835 -10.181 1.00 85.25 221 ALA A N 1
ATOM 1800 C CA . ALA A 1 221 ? 4.307 14.337 -11.470 1.00 85.25 221 ALA A CA 1
ATOM 1801 C C . ALA A 1 221 ? 3.744 12.907 -11.379 1.00 85.25 221 ALA A C 1
ATOM 1803 O O . ALA A 1 221 ? 2.697 12.623 -11.969 1.00 85.25 221 ALA A O 1
ATOM 1804 N N . ILE A 1 222 ? 4.401 12.021 -10.620 1.00 86.38 222 ILE A N 1
ATOM 1805 C CA . ILE A 1 222 ? 3.941 10.643 -10.391 1.00 86.38 222 ILE A CA 1
ATOM 1806 C C . ILE A 1 222 ? 2.610 10.647 -9.632 1.00 86.38 222 ILE A C 1
ATOM 1808 O O . ILE A 1 222 ? 1.635 10.079 -10.125 1.00 86.38 222 ILE A O 1
ATOM 1812 N N . ILE A 1 223 ? 2.523 11.351 -8.497 1.00 86.69 223 ILE A N 1
ATOM 1813 C CA . ILE A 1 223 ? 1.285 11.414 -7.703 1.00 86.69 223 ILE A CA 1
ATOM 1814 C C . ILE A 1 223 ? 0.147 12.063 -8.489 1.00 86.69 223 ILE A C 1
ATOM 1816 O O . ILE A 1 223 ? -0.983 11.578 -8.464 1.00 86.69 223 ILE A O 1
ATOM 1820 N N . LYS A 1 224 ? 0.421 13.137 -9.235 1.00 86.94 224 LYS A N 1
ATOM 1821 C CA . LYS A 1 224 ? -0.575 13.777 -10.100 1.00 86.94 224 LYS A CA 1
ATOM 1822 C C . LYS A 1 224 ? -1.150 12.783 -11.104 1.00 86.94 224 LYS A C 1
ATOM 1824 O O . LYS A 1 224 ? -2.363 12.755 -11.313 1.00 86.94 224 LYS A O 1
ATOM 1829 N N . LYS A 1 225 ? -0.296 11.956 -11.706 1.00 87.81 225 LYS A N 1
ATOM 1830 C CA . LYS A 1 225 ? -0.716 10.926 -12.655 1.00 87.81 225 LYS A CA 1
ATOM 1831 C C . LYS A 1 225 ? -1.541 9.832 -11.975 1.00 87.81 225 LYS A C 1
ATOM 1833 O O . LYS A 1 225 ? -2.595 9.464 -12.489 1.00 87.81 225 LYS A O 1
ATOM 1838 N N . GLU A 1 226 ? -1.131 9.366 -10.799 1.00 86.94 226 GLU A N 1
ATOM 1839 C CA . GLU A 1 226 ? -1.913 8.404 -10.013 1.00 86.94 226 GLU A CA 1
ATOM 1840 C C . GLU A 1 226 ? -3.284 8.972 -9.609 1.00 86.94 226 GLU A C 1
ATOM 1842 O O . GLU A 1 226 ? -4.294 8.284 -9.747 1.00 86.94 226 GLU A O 1
ATOM 1847 N N . LEU A 1 227 ? -3.360 10.243 -9.193 1.00 86.06 227 LEU A N 1
ATOM 1848 C CA . LEU A 1 227 ? -4.613 10.927 -8.848 1.00 86.06 227 LEU A CA 1
ATOM 1849 C C . LEU A 1 227 ? -5.566 11.075 -10.042 1.00 86.06 227 LEU A C 1
ATOM 1851 O O . LEU A 1 227 ? -6.785 11.084 -9.838 1.00 86.06 227 LEU A O 1
ATOM 1855 N N . GLN A 1 228 ? -5.026 11.213 -11.260 1.00 86.69 228 GLN A N 1
ATOM 1856 C CA . GLN A 1 228 ? -5.794 11.248 -12.511 1.00 86.69 228 GLN A CA 1
ATOM 1857 C C . GLN A 1 228 ? -6.333 9.867 -12.891 1.00 86.69 228 GLN A C 1
ATOM 1859 O O . GLN A 1 228 ? -7.456 9.755 -13.380 1.00 86.69 228 GLN A O 1
ATOM 1864 N N . VAL A 1 229 ? -5.535 8.820 -12.678 1.00 88.38 229 VAL A N 1
ATOM 1865 C CA . VAL A 1 229 ? -5.899 7.445 -13.027 1.00 88.38 229 VAL A CA 1
ATOM 1866 C C . VAL A 1 229 ? -6.876 6.844 -12.022 1.00 88.38 229 VAL A C 1
ATOM 1868 O O . VAL A 1 229 ? -7.828 6.166 -12.417 1.00 88.38 229 VAL A O 1
ATOM 1871 N N . LEU A 1 230 ? -6.653 7.087 -10.732 1.00 87.38 230 LEU A N 1
ATOM 1872 C CA . LEU A 1 230 ? -7.452 6.520 -9.662 1.00 87.38 230 LEU A CA 1
ATOM 1873 C C . LEU A 1 230 ? -8.825 7.215 -9.586 1.00 87.38 230 LEU A C 1
ATOM 1875 O O . LEU A 1 230 ? -8.889 8.449 -9.559 1.00 87.38 230 LEU A O 1
ATOM 1879 N N . PRO A 1 231 ? -9.933 6.460 -9.476 1.00 85.50 231 PRO A N 1
ATOM 1880 C CA . PRO A 1 231 ? -11.263 7.026 -9.268 1.00 85.50 231 PRO A CA 1
ATOM 1881 C C . PRO A 1 231 ? -11.349 7.949 -8.044 1.00 85.50 231 PRO A C 1
ATOM 1883 O O . PRO A 1 231 ? -10.699 7.713 -7.024 1.00 85.50 231 PRO A O 1
ATOM 1886 N N . LYS A 1 232 ? -12.175 9.001 -8.135 1.00 83.69 232 LYS A N 1
ATOM 1887 C CA . LYS A 1 232 ? -12.313 10.038 -7.090 1.00 83.69 232 LYS A CA 1
ATOM 1888 C C . LYS A 1 232 ? -12.771 9.495 -5.731 1.00 83.69 232 LYS A C 1
ATOM 1890 O O . LYS A 1 232 ? -12.505 10.126 -4.718 1.00 83.69 232 LYS A O 1
ATOM 1895 N N . ASP A 1 233 ? -13.420 8.332 -5.714 1.00 84.19 233 ASP A N 1
ATOM 1896 C CA . ASP A 1 233 ? -13.883 7.615 -4.522 1.00 84.19 233 ASP A CA 1
ATOM 1897 C C . ASP A 1 233 ? -12.800 6.745 -3.861 1.00 84.19 233 ASP A C 1
ATOM 1899 O O . ASP A 1 233 ? -13.112 5.952 -2.974 1.00 84.19 233 ASP A O 1
ATOM 1903 N N . ARG A 1 234 ? -11.538 6.841 -4.297 1.00 87.69 234 ARG A N 1
ATOM 1904 C CA . ARG A 1 234 ? -10.402 6.116 -3.716 1.00 87.69 234 ARG A CA 1
ATOM 1905 C C . ARG A 1 234 ? -9.242 7.043 -3.377 1.00 87.69 234 ARG A C 1
ATOM 1907 O O . ARG A 1 234 ? -9.058 8.099 -3.997 1.00 87.69 234 ARG A O 1
ATOM 1914 N N . MET A 1 235 ? -8.468 6.598 -2.391 1.00 88.44 235 MET A N 1
ATOM 1915 C CA . MET A 1 235 ? -7.303 7.290 -1.848 1.00 88.44 235 MET A CA 1
ATOM 1916 C C . MET A 1 235 ? -6.002 6.628 -2.312 1.00 88.44 235 MET A C 1
ATOM 1918 O O . MET A 1 235 ? -5.978 5.450 -2.682 1.00 88.44 235 MET A O 1
ATOM 1922 N N . ILE A 1 236 ? -4.926 7.406 -2.264 1.00 88.44 236 ILE A N 1
ATOM 1923 C CA . ILE A 1 236 ? -3.544 6.988 -2.474 1.00 88.44 236 ILE A CA 1
ATOM 1924 C C . ILE A 1 236 ? -2.815 7.075 -1.137 1.00 88.44 236 ILE A C 1
ATOM 1926 O O . ILE A 1 236 ? -3.013 8.043 -0.415 1.00 88.44 236 ILE A O 1
ATOM 1930 N N . GLN A 1 237 ? -1.965 6.112 -0.798 1.00 85.88 237 GLN A N 1
ATOM 1931 C CA . GLN A 1 237 ? -1.122 6.164 0.400 1.00 85.88 237 GLN A CA 1
ATOM 1932 C C . GLN A 1 237 ? 0.326 6.473 0.046 1.00 85.88 237 GLN A C 1
ATOM 1934 O O . GLN A 1 237 ? 0.910 5.814 -0.813 1.00 85.88 237 GLN A O 1
ATOM 1939 N N . ILE A 1 238 ? 0.909 7.439 0.752 1.00 83.69 238 ILE A N 1
ATOM 1940 C CA . ILE A 1 238 ? 2.322 7.816 0.637 1.00 83.69 238 ILE A CA 1
ATOM 1941 C C . ILE A 1 238 ? 3.022 7.462 1.954 1.00 83.69 238 ILE A C 1
ATOM 1943 O O . ILE A 1 238 ? 2.459 7.682 3.032 1.00 83.69 238 ILE A O 1
ATOM 1947 N N . ARG A 1 239 ? 4.238 6.902 1.884 1.00 78.31 239 ARG A N 1
ATOM 1948 C CA . ARG A 1 239 ? 5.055 6.630 3.080 1.00 78.31 239 ARG A CA 1
ATOM 1949 C C . ARG A 1 239 ? 5.340 7.938 3.826 1.00 78.31 239 ARG A C 1
ATOM 1951 O O . ARG A 1 239 ? 5.672 8.942 3.200 1.00 78.31 239 ARG A O 1
ATOM 1958 N N . ILE A 1 240 ? 5.232 7.926 5.155 1.00 66.12 240 ILE A N 1
ATOM 1959 C CA . ILE A 1 240 ? 5.389 9.112 6.022 1.00 66.12 240 ILE A CA 1
ATOM 1960 C C . ILE A 1 240 ? 6.878 9.462 6.231 1.00 66.12 240 ILE A C 1
ATOM 1962 O O . ILE A 1 240 ? 7.315 9.673 7.349 1.00 66.12 240 ILE A O 1
ATOM 1966 N N . MET A 1 241 ? 7.677 9.514 5.166 1.00 60.22 241 MET A N 1
ATOM 1967 C CA . MET A 1 241 ? 9.073 9.977 5.211 1.00 60.22 241 MET A CA 1
ATOM 1968 C C . MET A 1 241 ? 9.162 11.452 4.773 1.00 60.22 241 MET A C 1
ATOM 1970 O O . MET A 1 241 ? 8.293 11.922 4.028 1.00 60.22 241 MET A O 1
ATOM 1974 N N . PRO A 1 242 ? 10.087 12.237 5.358 1.00 57.50 242 PRO A N 1
ATOM 1975 C CA . PRO A 1 242 ? 9.753 13.547 5.894 1.00 57.50 242 PRO A CA 1
ATOM 1976 C C . PRO A 1 242 ? 9.321 14.503 4.777 1.00 57.50 242 PRO A C 1
ATOM 1978 O O . PRO A 1 242 ? 10.066 14.772 3.841 1.00 57.50 242 PRO A O 1
ATOM 1981 N N . ARG A 1 243 ? 8.090 15.013 4.895 1.00 70.00 243 ARG A N 1
ATOM 1982 C CA . ARG A 1 243 ? 7.434 15.956 3.971 1.00 70.00 243 ARG A CA 1
ATOM 1983 C C . ARG A 1 243 ? 7.115 15.484 2.548 1.00 70.00 243 ARG A C 1
ATOM 1985 O O . ARG A 1 243 ? 6.616 16.317 1.800 1.00 70.00 243 ARG A O 1
ATOM 1992 N N . TYR A 1 244 ? 7.218 14.206 2.164 1.00 71.44 244 TYR A N 1
ATOM 1993 C CA . TYR A 1 244 ? 6.858 13.796 0.788 1.00 71.44 244 TYR A CA 1
ATOM 1994 C C . TYR A 1 244 ? 5.469 14.268 0.339 1.00 71.44 244 TYR A C 1
ATOM 1996 O O . TYR A 1 244 ? 5.321 14.851 -0.735 1.00 71.44 244 TYR A O 1
ATOM 2004 N N . LYS A 1 245 ? 4.452 14.090 1.191 1.00 75.75 245 LYS A N 1
ATOM 2005 C CA . LYS A 1 245 ? 3.101 14.592 0.913 1.00 75.75 245 LYS A CA 1
ATOM 2006 C C . LYS A 1 245 ? 3.076 16.118 0.763 1.00 75.75 245 LYS A C 1
ATOM 2008 O O . LYS A 1 245 ? 2.416 16.620 -0.136 1.00 75.75 245 LYS A O 1
ATOM 2013 N N . GLN A 1 246 ? 3.790 16.853 1.614 1.00 78.44 246 GLN A N 1
ATOM 2014 C CA . GLN A 1 246 ? 3.830 18.317 1.548 1.00 78.44 246 GLN A CA 1
ATOM 2015 C C . GLN A 1 246 ? 4.550 18.805 0.292 1.00 78.44 246 GLN A C 1
ATOM 2017 O O . GLN A 1 246 ? 3.994 19.636 -0.409 1.00 78.44 246 GLN A O 1
ATOM 2022 N N . TRP A 1 247 ? 5.712 18.246 -0.054 1.00 79.00 247 TRP A N 1
ATOM 2023 C CA . TRP A 1 247 ? 6.442 18.603 -1.277 1.00 79.00 247 TRP A CA 1
ATOM 2024 C C . TRP A 1 247 ? 5.599 18.383 -2.531 1.00 79.00 247 TRP A C 1
ATOM 2026 O O . TRP A 1 247 ? 5.557 19.233 -3.414 1.00 79.00 247 TRP A O 1
ATOM 2036 N N . VAL A 1 248 ? 4.866 17.269 -2.576 1.00 76.62 248 VAL A N 1
ATOM 2037 C CA . VAL A 1 248 ? 3.938 16.964 -3.668 1.00 76.62 248 VAL A CA 1
ATOM 2038 C C . VAL A 1 248 ? 2.769 17.956 -3.717 1.00 76.62 248 VAL A C 1
ATOM 2040 O O . VAL A 1 248 ? 2.347 18.350 -4.800 1.00 76.62 248 VAL A O 1
ATOM 2043 N N . LEU A 1 249 ? 2.226 18.368 -2.567 1.00 78.25 249 LEU A N 1
ATOM 2044 C CA . LEU A 1 249 ? 1.086 19.291 -2.499 1.00 78.25 249 LEU A CA 1
ATOM 2045 C C . LEU A 1 249 ? 1.466 20.767 -2.709 1.00 78.25 249 LEU A C 1
ATOM 2047 O O . LEU A 1 249 ? 0.627 21.535 -3.186 1.00 78.25 249 LEU A O 1
ATOM 2051 N N . GLU A 1 250 ? 2.691 21.155 -2.349 1.00 80.06 250 GLU A N 1
ATOM 2052 C CA . GLU A 1 250 ? 3.291 22.479 -2.571 1.00 80.06 250 GLU A CA 1
ATOM 2053 C C . GLU A 1 250 ? 3.658 22.708 -4.045 1.00 80.06 250 GLU A C 1
ATOM 2055 O O . GLU A 1 250 ? 3.743 23.854 -4.486 1.00 80.06 250 GLU A O 1
ATOM 2060 N N . ASP A 1 251 ? 3.848 21.636 -4.819 1.00 79.56 251 ASP A N 1
ATOM 2061 C CA . ASP A 1 251 ? 4.180 21.740 -6.234 1.00 79.56 251 ASP A CA 1
ATOM 2062 C C . ASP A 1 251 ? 3.075 22.443 -7.040 1.00 79.56 251 ASP A C 1
ATOM 2064 O O . ASP A 1 251 ? 1.879 22.167 -6.904 1.00 79.56 251 ASP A O 1
ATOM 2068 N N . SER A 1 252 ? 3.495 23.323 -7.951 1.00 71.44 252 SER A N 1
ATOM 2069 C CA . SER A 1 252 ? 2.607 24.145 -8.784 1.00 71.44 252 SER A CA 1
ATOM 2070 C C . SER A 1 252 ? 1.604 23.340 -9.621 1.00 71.44 252 SER A C 1
ATOM 2072 O O . SER A 1 252 ? 0.551 23.859 -9.996 1.00 71.44 252 SER A O 1
ATOM 2074 N N . THR A 1 253 ? 1.897 22.070 -9.919 1.00 69.62 253 THR A N 1
ATOM 2075 C CA . THR A 1 253 ? 1.049 21.224 -10.761 1.00 69.62 253 THR A CA 1
ATOM 2076 C C . THR A 1 253 ? -0.155 20.636 -10.029 1.00 69.62 253 THR A C 1
ATOM 2078 O O . THR A 1 253 ? -1.112 20.239 -10.709 1.00 69.62 253 THR A O 1
ATOM 2081 N N . ILE A 1 254 ? -0.103 20.569 -8.693 1.00 75.25 254 ILE A N 1
ATOM 2082 C CA . ILE A 1 254 ? -1.182 20.099 -7.813 1.00 75.25 254 ILE A CA 1
ATOM 2083 C C . ILE A 1 254 ? -1.757 21.271 -7.011 1.00 75.25 254 ILE A C 1
ATOM 2085 O O . ILE A 1 254 ? -2.978 21.372 -6.909 1.00 75.25 254 ILE A O 1
ATOM 2089 N N . ASN A 1 255 ? -0.888 22.142 -6.484 1.00 72.31 255 ASN A N 1
ATOM 2090 C CA . ASN A 1 255 ? -1.202 23.364 -5.741 1.00 72.31 255 ASN A CA 1
ATOM 2091 C C . ASN A 1 255 ? -2.364 23.175 -4.750 1.00 72.31 255 ASN A C 1
ATOM 2093 O O . ASN A 1 255 ? -3.397 23.840 -4.817 1.00 72.31 255 ASN A O 1
ATOM 2097 N N . SER A 1 256 ? -2.210 22.190 -3.865 1.00 71.94 256 SER A N 1
ATOM 2098 C CA . SER A 1 256 ? -3.230 21.789 -2.891 1.00 71.94 256 SER A CA 1
ATOM 2099 C C . SER A 1 256 ? -2.613 21.644 -1.500 1.00 71.94 256 SER A C 1
ATOM 2101 O O . SER A 1 256 ? -2.988 20.743 -0.749 1.00 71.94 256 SER A O 1
ATOM 2103 N N . SER A 1 257 ? -1.662 22.517 -1.154 1.00 73.75 257 SER A N 1
ATOM 2104 C CA . SER A 1 257 ? -1.077 22.593 0.189 1.00 73.75 257 SER A CA 1
ATOM 2105 C C . SER A 1 257 ? -2.089 23.202 1.164 1.00 73.75 257 SER A C 1
ATOM 2107 O O . SER A 1 257 ? -2.076 24.391 1.473 1.00 73.75 257 SER A O 1
ATOM 2109 N N . ILE A 1 258 ? -3.042 22.372 1.580 1.00 76.56 258 ILE A N 1
ATOM 2110 C CA . ILE A 1 258 ? -4.049 22.677 2.590 1.00 76.56 258 ILE A CA 1
ATOM 2111 C C . ILE A 1 258 ? -3.975 21.605 3.671 1.00 76.56 258 ILE A C 1
ATOM 2113 O O . ILE A 1 258 ? -3.884 20.418 3.363 1.00 76.56 258 ILE A O 1
ATOM 2117 N N . ILE A 1 259 ? -4.023 22.028 4.932 1.00 77.06 259 ILE A N 1
ATOM 2118 C CA . ILE A 1 259 ? -4.176 21.099 6.052 1.00 77.06 259 ILE A CA 1
ATOM 2119 C C . ILE A 1 259 ? -5.642 20.694 6.106 1.00 77.06 259 ILE A C 1
ATOM 2121 O O . ILE A 1 259 ? -6.529 21.555 6.077 1.00 77.06 259 ILE A O 1
ATOM 2125 N N . LEU A 1 260 ? -5.899 19.391 6.173 1.00 80.12 260 LEU A N 1
ATOM 2126 C CA . LEU A 1 260 ? -7.275 18.923 6.191 1.00 80.12 260 LEU A CA 1
ATOM 2127 C C . LEU A 1 260 ? -7.965 19.140 7.538 1.00 80.12 260 LEU A C 1
ATOM 2129 O O . LEU A 1 260 ? -7.394 18.911 8.604 1.00 80.12 260 LEU A O 1
ATOM 2133 N N . ASP A 1 261 ? -9.233 19.520 7.459 1.00 79.81 261 ASP A N 1
ATOM 2134 C CA . ASP A 1 261 ? -10.170 19.618 8.567 1.00 79.81 261 ASP A CA 1
ATOM 2135 C C . ASP A 1 261 ? -11.553 19.092 8.141 1.00 79.81 261 ASP A C 1
ATOM 2137 O O . ASP A 1 261 ? -11.759 18.655 7.006 1.00 79.81 261 ASP A O 1
ATOM 2141 N N . SER A 1 262 ? -12.532 19.135 9.045 1.00 80.88 262 SER A N 1
ATOM 2142 C CA . SER A 1 262 ? -13.882 18.633 8.768 1.00 80.88 262 SER A CA 1
ATOM 2143 C C . SER A 1 262 ? -14.605 19.369 7.633 1.00 80.88 262 SER A C 1
ATOM 2145 O O . SER A 1 262 ? -15.563 18.824 7.083 1.00 80.88 262 SER A O 1
ATOM 2147 N N . THR A 1 263 ? -14.173 20.580 7.268 1.00 79.12 263 THR A N 1
ATOM 2148 C CA . THR A 1 263 ? -14.804 21.399 6.225 1.00 79.12 263 THR A CA 1
ATOM 2149 C C . THR A 1 263 ? -14.291 21.052 4.832 1.00 79.12 263 THR A C 1
ATOM 2151 O O . THR A 1 263 ? -15.063 21.061 3.874 1.00 79.12 263 THR A O 1
ATOM 2154 N N . ASN A 1 264 ? -13.009 20.698 4.712 1.00 79.81 264 ASN A N 1
ATOM 2155 C CA . ASN A 1 264 ? -12.364 20.437 3.427 1.00 79.81 264 ASN A CA 1
ATOM 2156 C C . ASN A 1 264 ? -12.143 18.935 3.140 1.00 79.81 264 ASN A C 1
ATOM 2158 O O . ASN A 1 264 ? -12.047 18.554 1.971 1.00 79.81 264 ASN A O 1
ATOM 2162 N N . ALA A 1 265 ? -12.164 18.068 4.157 1.00 77.25 265 ALA A N 1
ATOM 2163 C CA . ALA A 1 265 ? -11.894 16.633 4.038 1.00 77.25 265 ALA A CA 1
ATOM 2164 C C . ALA A 1 265 ? -12.779 15.905 3.011 1.00 77.25 265 ALA A C 1
ATOM 2166 O O . ALA A 1 265 ? -12.319 15.008 2.310 1.00 77.25 265 ALA A O 1
ATOM 2167 N N . PHE A 1 266 ? -14.047 16.303 2.882 1.00 77.81 266 PHE A N 1
ATOM 2168 C CA . PHE A 1 266 ? -15.023 15.628 2.014 1.00 77.81 266 PHE A CA 1
ATOM 2169 C C . PHE A 1 266 ? -15.233 16.324 0.663 1.00 77.81 266 PHE A C 1
ATOM 2171 O O . PHE A 1 266 ? -16.116 15.947 -0.103 1.00 77.81 266 PHE A O 1
ATOM 2178 N N . THR A 1 267 ? -14.423 17.336 0.346 1.00 76.56 267 THR A N 1
ATOM 2179 C CA . THR A 1 267 ? -14.578 18.144 -0.878 1.00 76.56 267 THR A CA 1
ATOM 2180 C C . THR A 1 267 ? -13.947 17.501 -2.119 1.00 76.56 267 THR A C 1
ATOM 2182 O O . THR A 1 267 ? -14.113 17.998 -3.232 1.00 76.56 267 THR A O 1
ATOM 2185 N N . GLY A 1 268 ? -13.231 16.382 -1.954 1.00 73.62 268 GLY A N 1
ATOM 2186 C CA . GLY A 1 268 ? -12.561 15.674 -3.051 1.00 73.62 268 GLY A CA 1
ATOM 2187 C C . GLY A 1 268 ? -11.288 16.360 -3.558 1.00 73.62 268 GLY A C 1
ATOM 2188 O O . GLY A 1 268 ? -10.780 15.993 -4.621 1.00 73.62 268 GLY A O 1
ATOM 2189 N N . VAL A 1 269 ? -10.772 17.340 -2.810 1.00 82.75 269 VAL A N 1
ATOM 2190 C CA . VAL A 1 269 ? -9.466 17.972 -3.043 1.00 82.75 269 VAL A CA 1
ATOM 2191 C C . VAL A 1 269 ? -8.344 16.927 -3.098 1.00 82.75 269 VAL A C 1
ATOM 2193 O O . VAL A 1 269 ? -8.401 15.934 -2.365 1.00 82.75 269 VAL A O 1
ATOM 2196 N N . PRO A 1 270 ? -7.299 17.130 -3.924 1.00 80.38 270 PRO A N 1
ATOM 2197 C CA . PRO A 1 270 ? -6.157 16.219 -4.006 1.00 80.38 270 PRO A CA 1
ATOM 2198 C C . PRO A 1 270 ? -5.574 15.847 -2.638 1.00 80.38 270 PRO A C 1
ATOM 2200 O O . PRO A 1 270 ? -5.350 14.668 -2.384 1.00 80.38 270 PRO A O 1
ATOM 2203 N N . ALA A 1 271 ? -5.433 16.815 -1.724 1.00 79.25 271 ALA A N 1
ATOM 2204 C CA . ALA A 1 271 ? -4.930 16.582 -0.367 1.00 79.25 271 ALA A CA 1
ATOM 2205 C C . ALA A 1 271 ? -5.752 15.559 0.443 1.00 79.25 271 ALA A C 1
ATOM 2207 O O . ALA A 1 271 ? -5.169 14.758 1.174 1.00 79.25 271 ALA A O 1
ATOM 2208 N N . ALA A 1 272 ? -7.079 15.530 0.267 1.00 82.44 272 ALA A N 1
ATOM 2209 C CA . ALA A 1 272 ? -7.989 14.583 0.924 1.00 82.44 272 ALA A CA 1
ATOM 2210 C C . ALA A 1 272 ? -7.915 13.165 0.357 1.00 82.44 272 ALA A C 1
ATOM 2212 O O . ALA A 1 272 ? -8.349 12.207 0.993 1.00 82.44 272 ALA A O 1
ATOM 2213 N N . ARG A 1 273 ? -7.330 13.018 -0.832 1.00 85.50 273 ARG A N 1
ATOM 2214 C CA . ARG A 1 273 ? -7.118 11.724 -1.477 1.00 85.50 273 ARG A CA 1
ATOM 2215 C C . ARG A 1 273 ? -5.734 11.147 -1.198 1.00 85.50 273 ARG A C 1
ATOM 2217 O O . ARG A 1 273 ? -5.471 10.044 -1.659 1.00 85.50 273 ARG A O 1
ATOM 2224 N N . LEU A 1 274 ? -4.872 11.850 -0.463 1.00 85.69 274 LEU A N 1
ATOM 2225 C CA . LEU A 1 274 ? -3.540 11.382 -0.082 1.00 85.69 274 LEU A CA 1
ATOM 2226 C C . LEU A 1 274 ? -3.521 10.996 1.402 1.00 85.69 274 LEU A C 1
ATOM 2228 O O . LEU A 1 274 ? -3.483 11.857 2.278 1.00 85.69 274 LEU A O 1
ATOM 2232 N N . GLY A 1 275 ? -3.555 9.696 1.667 1.00 84.31 275 GLY A N 1
ATOM 2233 C CA . GLY A 1 275 ? -3.361 9.077 2.970 1.00 84.31 275 GLY A CA 1
ATOM 2234 C C . GLY A 1 275 ? -1.891 8.835 3.313 1.00 84.31 275 GLY A C 1
ATOM 2235 O O . GLY A 1 275 ? -0.975 9.149 2.547 1.00 84.31 275 GLY A O 1
ATOM 2236 N N . PHE A 1 276 ? -1.680 8.222 4.472 1.00 85.19 276 PHE A N 1
ATOM 2237 C CA . PHE A 1 276 ? -0.368 8.046 5.086 1.00 85.19 276 PHE A CA 1
ATOM 2238 C C . PHE A 1 276 ? -0.054 6.566 5.315 1.00 85.19 276 PHE A C 1
ATOM 2240 O O . PHE A 1 276 ? -0.927 5.806 5.725 1.00 85.19 276 PHE A O 1
ATOM 2247 N N . ALA A 1 277 ? 1.192 6.159 5.088 1.00 84.69 277 ALA A N 1
ATOM 2248 C CA . ALA A 1 277 ? 1.686 4.825 5.421 1.00 84.69 277 ALA A CA 1
ATOM 2249 C C . ALA A 1 277 ? 2.900 4.909 6.359 1.00 84.69 277 ALA A C 1
ATOM 2251 O O . ALA A 1 277 ? 3.949 5.435 5.982 1.00 84.69 277 ALA A O 1
ATOM 2252 N N . ASN A 1 278 ? 2.741 4.409 7.583 1.00 83.31 278 ASN A N 1
ATOM 2253 C CA . ASN A 1 278 ? 3.814 4.252 8.557 1.00 83.31 278 ASN A CA 1
ATOM 2254 C C . ASN A 1 278 ? 4.434 2.864 8.388 1.00 83.31 278 ASN A C 1
ATOM 2256 O O . ASN A 1 278 ? 3.809 1.852 8.704 1.00 83.31 278 ASN A O 1
ATOM 2260 N N . ASP A 1 279 ? 5.652 2.843 7.875 1.00 77.31 279 ASP A N 1
ATOM 2261 C CA . ASP A 1 279 ? 6.406 1.634 7.589 1.00 77.31 279 ASP A CA 1
ATOM 2262 C C . ASP A 1 279 ? 7.447 1.449 8.694 1.00 77.31 279 ASP A C 1
ATOM 2264 O O . ASP A 1 279 ? 8.493 2.107 8.694 1.00 77.31 279 ASP A O 1
ATOM 2268 N N . GLY A 1 280 ? 7.079 0.644 9.692 1.00 75.31 280 GLY A N 1
ATOM 2269 C CA . GLY A 1 280 ? 7.830 0.513 10.934 1.00 75.31 280 GLY A CA 1
ATOM 2270 C C . GLY A 1 280 ? 7.089 0.956 12.192 1.00 75.31 280 GLY A C 1
ATOM 2271 O O . GLY A 1 280 ? 7.742 1.388 13.133 1.00 75.31 280 GLY A O 1
ATOM 2272 N N . PHE A 1 281 ? 5.757 0.883 12.281 1.00 82.31 281 PHE A N 1
ATOM 2273 C CA . PHE A 1 281 ? 5.038 1.315 13.485 1.00 82.31 281 PHE A CA 1
ATOM 2274 C C . PHE A 1 281 ? 5.597 0.634 14.750 1.00 82.31 281 PHE A C 1
ATOM 2276 O O . PHE A 1 281 ? 5.520 -0.587 14.905 1.00 82.31 281 PHE A O 1
ATOM 2283 N N . MET A 1 282 ? 6.128 1.454 15.668 1.00 75.75 282 MET A N 1
ATOM 2284 C CA . MET A 1 282 ? 6.803 1.044 16.911 1.00 75.75 282 MET A CA 1
ATOM 2285 C C . MET A 1 282 ? 8.148 0.313 16.731 1.00 75.75 282 MET A C 1
ATOM 2287 O O . MET A 1 282 ? 8.692 -0.207 17.707 1.00 75.75 282 MET A O 1
ATOM 2291 N N . ALA A 1 283 ? 8.738 0.323 15.534 1.00 76.06 283 ALA A N 1
ATOM 2292 C CA . ALA A 1 283 ? 10.123 -0.082 15.308 1.00 76.06 283 ALA A CA 1
ATOM 2293 C C . ALA A 1 283 ? 11.083 0.995 15.850 1.00 76.06 283 ALA A C 1
ATOM 2295 O O . ALA A 1 283 ? 11.552 1.873 15.129 1.00 76.06 283 ALA A O 1
ATOM 2296 N N . GLY A 1 284 ? 11.354 0.946 17.154 1.00 74.56 284 GLY A N 1
ATOM 2297 C CA . GLY A 1 284 ? 12.262 1.878 17.827 1.00 74.56 284 GLY A CA 1
ATOM 2298 C C . GLY A 1 284 ? 11.677 3.284 18.017 1.00 74.56 284 GLY A C 1
ATOM 2299 O O . GLY A 1 284 ? 10.465 3.473 18.129 1.00 74.56 284 GLY A O 1
ATOM 2300 N N . GLU A 1 285 ? 12.547 4.293 18.116 1.00 74.56 285 GLU A N 1
ATOM 2301 C CA . GLU A 1 285 ? 12.137 5.688 18.356 1.00 74.56 285 GLU A CA 1
ATOM 2302 C C . GLU A 1 285 ? 11.701 6.427 17.082 1.00 74.56 285 GLU A C 1
ATOM 2304 O O . GLU A 1 285 ? 10.916 7.376 17.162 1.00 74.56 285 GLU A O 1
ATOM 2309 N N . ASN A 1 286 ? 12.166 5.961 15.921 1.00 74.06 286 ASN A N 1
ATOM 2310 C CA . ASN A 1 286 ? 11.943 6.557 14.604 1.00 74.06 286 ASN A CA 1
ATOM 2311 C C . ASN A 1 286 ? 10.970 5.756 13.717 1.00 74.06 286 ASN A C 1
ATOM 2313 O O . ASN A 1 286 ? 10.856 6.062 12.535 1.00 74.06 286 ASN A O 1
ATOM 2317 N N . ASP A 1 287 ? 10.282 4.748 14.260 1.00 77.00 287 ASP A N 1
ATOM 2318 C CA . ASP A 1 287 ? 9.404 3.819 13.529 1.00 77.00 287 ASP A CA 1
ATOM 2319 C C . ASP A 1 287 ? 10.050 3.253 12.250 1.00 77.00 287 ASP A C 1
ATOM 2321 O O . ASP A 1 287 ? 9.594 3.524 11.141 1.00 77.00 287 ASP A O 1
ATOM 2325 N N . GLY A 1 288 ? 11.161 2.524 12.382 1.00 69.69 288 GLY A N 1
ATOM 2326 C CA . GLY A 1 288 ? 11.815 1.861 11.243 1.00 69.69 288 GLY A CA 1
ATOM 2327 C C . GLY A 1 288 ? 12.403 2.853 10.240 1.00 69.69 288 GLY A C 1
ATOM 2328 O O . GLY A 1 288 ? 12.597 2.541 9.068 1.00 69.69 288 GLY A O 1
ATOM 2329 N N . GLY A 1 289 ? 12.656 4.077 10.704 1.00 72.38 289 GLY A N 1
ATOM 2330 C CA . GLY A 1 289 ? 13.073 5.184 9.866 1.00 72.38 289 GLY A CA 1
ATOM 2331 C C . GLY A 1 289 ? 11.923 5.934 9.211 1.00 72.38 289 GLY A C 1
ATOM 2332 O O . GLY A 1 289 ? 12.227 6.817 8.440 1.00 72.38 289 GLY A O 1
ATOM 2333 N N . THR A 1 290 ? 10.645 5.674 9.513 1.00 75.56 290 THR A N 1
ATOM 2334 C CA . THR A 1 290 ? 9.538 6.523 9.037 1.00 75.56 290 THR A CA 1
ATOM 2335 C C . THR A 1 290 ? 9.678 7.962 9.553 1.00 75.56 290 THR A C 1
ATOM 2337 O O . THR A 1 290 ? 9.574 8.916 8.789 1.00 75.56 290 THR A O 1
ATOM 2340 N N . TRP A 1 291 ? 10.013 8.146 10.830 1.00 77.50 291 TRP A N 1
ATOM 2341 C CA . TRP A 1 291 ? 10.201 9.465 11.437 1.00 77.50 291 TRP A CA 1
ATOM 2342 C C . TRP A 1 291 ? 11.682 9.768 11.632 1.00 77.50 291 TRP A C 1
ATOM 2344 O O . TRP A 1 291 ? 12.236 9.500 12.692 1.00 77.50 291 TRP A O 1
ATOM 2354 N N . SER A 1 292 ? 12.339 10.352 10.633 1.00 72.38 292 SER A N 1
ATOM 2355 C CA . SER A 1 292 ? 13.783 10.631 10.693 1.00 72.38 292 SER A CA 1
ATOM 2356 C C . SER A 1 292 ? 14.159 11.973 11.328 1.00 72.38 292 SER A C 1
ATOM 2358 O O . SER A 1 292 ? 15.341 12.292 11.378 1.00 72.38 292 SER A O 1
ATOM 2360 N N . GLU A 1 293 ? 13.194 12.789 11.757 1.00 71.25 293 GLU A N 1
ATOM 2361 C CA . GLU A 1 293 ? 13.440 14.183 12.152 1.00 71.25 293 GLU A CA 1
ATOM 2362 C C . GLU A 1 293 ? 13.736 14.328 13.656 1.00 71.25 293 GLU A C 1
ATOM 2364 O O . GLU A 1 293 ? 12.811 14.257 14.477 1.00 71.25 293 GLU A O 1
ATOM 2369 N N . PRO A 1 294 ? 15.003 14.563 14.050 1.00 67.56 294 PRO A N 1
ATOM 2370 C CA . PRO A 1 294 ? 15.328 14.894 15.429 1.00 67.56 294 PRO A CA 1
ATOM 2371 C C . PRO A 1 294 ? 14.800 16.293 15.800 1.00 67.56 294 PRO A C 1
ATOM 2373 O O . PRO A 1 294 ? 14.649 17.153 14.931 1.00 67.56 294 PRO A O 1
ATOM 2376 N N . PRO A 1 295 ? 14.570 16.576 17.094 1.00 76.38 295 PRO A N 1
ATOM 2377 C CA . PRO A 1 295 ? 14.752 15.676 18.236 1.00 76.38 295 PRO A CA 1
ATOM 2378 C C . PRO A 1 295 ? 13.501 14.848 18.579 1.00 76.38 295 PRO A C 1
ATOM 2380 O O . PRO A 1 295 ? 13.578 13.954 19.417 1.00 76.38 295 PRO A O 1
ATOM 2383 N N . PHE A 1 296 ? 12.346 15.154 17.982 1.00 73.44 296 PHE A N 1
ATOM 2384 C CA . PHE A 1 296 ? 11.060 14.610 18.428 1.00 73.44 296 PHE A CA 1
ATOM 2385 C C . PHE A 1 296 ? 10.673 13.292 17.738 1.00 73.44 296 PHE A C 1
ATOM 2387 O O . PHE A 1 296 ? 9.953 12.500 18.346 1.00 73.44 296 PHE A O 1
ATOM 2394 N N . TYR A 1 297 ? 11.176 13.008 16.528 1.00 81.25 297 TYR A N 1
ATOM 2395 C CA . TYR A 1 297 ? 10.895 11.788 15.758 1.00 81.25 297 TYR A CA 1
ATOM 2396 C C . TYR A 1 297 ? 9.389 11.465 15.710 1.00 81.25 297 TYR A C 1
ATOM 2398 O O . TYR A 1 297 ? 8.597 12.273 15.227 1.00 81.25 297 TYR A O 1
ATOM 2406 N N . ALA A 1 298 ? 8.996 10.299 16.227 1.00 78.88 298 ALA A N 1
ATOM 2407 C CA . ALA A 1 298 ? 7.634 9.787 16.302 1.00 78.88 298 ALA A CA 1
ATOM 2408 C C . ALA A 1 298 ? 6.891 10.249 17.577 1.00 78.88 298 ALA A C 1
ATOM 2410 O O . ALA A 1 298 ? 6.245 9.433 18.253 1.00 78.88 298 ALA A O 1
ATOM 2411 N N . ASN A 1 299 ? 7.044 11.522 17.955 1.00 79.94 299 ASN A N 1
ATOM 2412 C CA . ASN A 1 299 ? 6.397 12.133 19.119 1.00 79.94 299 ASN A CA 1
ATOM 2413 C C . ASN A 1 299 ? 5.800 13.514 18.778 1.00 79.94 299 ASN A C 1
ATOM 2415 O O . ASN A 1 299 ? 6.268 14.169 17.840 1.00 79.94 299 ASN A O 1
ATOM 2419 N N . PRO A 1 300 ? 4.809 13.982 19.566 1.00 80.38 300 PRO A N 1
ATOM 2420 C CA . PRO A 1 300 ? 4.250 15.327 19.428 1.00 80.38 300 PRO A CA 1
ATOM 2421 C C . PRO A 1 300 ? 5.323 16.419 19.488 1.00 80.38 300 PRO A C 1
ATOM 2423 O O . PRO A 1 300 ? 6.277 16.312 20.262 1.00 80.38 300 PRO A O 1
ATOM 2426 N N . GLY A 1 301 ? 5.146 17.476 18.695 1.00 76.62 301 GLY A N 1
ATOM 2427 C CA . GLY A 1 301 ? 6.133 18.550 18.533 1.00 76.62 301 GLY A CA 1
ATOM 2428 C C . GLY A 1 301 ? 7.038 18.379 17.312 1.00 76.62 301 GLY A C 1
ATOM 2429 O O . GLY A 1 301 ? 7.729 19.323 16.928 1.00 76.62 301 GLY A O 1
ATOM 2430 N N . ASN A 1 302 ? 6.996 17.218 16.650 1.00 79.81 302 ASN A N 1
ATOM 2431 C CA . ASN A 1 302 ? 7.431 17.111 15.264 1.00 79.81 302 ASN A CA 1
ATOM 2432 C C . ASN A 1 302 ? 6.323 17.684 14.343 1.00 79.81 302 ASN A C 1
ATOM 2434 O O . ASN A 1 302 ? 5.211 17.150 14.346 1.00 79.81 302 ASN A O 1
ATOM 2438 N N . PRO A 1 303 ? 6.605 18.704 13.503 1.00 79.44 303 PRO A N 1
ATOM 2439 C CA . PRO A 1 303 ? 5.627 19.267 12.570 1.00 79.44 303 PRO A CA 1
ATOM 2440 C C . PRO A 1 303 ? 4.939 18.231 11.670 1.00 79.44 303 PRO A C 1
ATOM 2442 O O . PRO A 1 303 ? 3.733 18.321 11.439 1.00 79.44 303 PRO A O 1
ATOM 2445 N N . ASN A 1 304 ? 5.667 17.222 11.185 1.00 79.50 304 ASN A N 1
ATOM 2446 C CA . ASN A 1 304 ? 5.094 16.165 10.352 1.00 79.50 304 ASN A CA 1
ATOM 2447 C C . ASN A 1 304 ? 4.185 15.235 11.159 1.00 79.50 304 ASN A C 1
ATOM 2449 O O . ASN A 1 304 ? 3.127 14.837 10.673 1.00 79.50 304 ASN A O 1
ATOM 2453 N N . PHE A 1 305 ? 4.565 14.925 12.399 1.00 82.88 305 PHE A N 1
ATOM 2454 C CA . PHE A 1 305 ? 3.746 14.120 13.306 1.00 82.88 305 PHE A CA 1
ATOM 2455 C C . PHE A 1 305 ? 2.435 14.839 13.639 1.00 82.88 305 PHE A C 1
ATOM 2457 O O . PHE A 1 305 ? 1.352 14.252 13.583 1.00 82.88 305 PHE A O 1
ATOM 2464 N N . ASP A 1 306 ? 2.515 16.139 13.913 1.00 83.50 306 ASP A N 1
ATOM 2465 C CA . ASP A 1 306 ? 1.356 16.957 14.256 1.00 83.50 306 ASP A CA 1
ATOM 2466 C C . ASP A 1 306 ? 0.408 17.137 13.057 1.00 83.50 306 ASP A C 1
ATOM 2468 O O . ASP A 1 306 ? -0.812 17.182 13.231 1.00 83.50 306 ASP A O 1
ATOM 2472 N N . ILE A 1 307 ? 0.938 17.194 11.830 1.00 82.06 307 ILE A N 1
ATOM 2473 C CA . ILE A 1 307 ? 0.125 17.217 10.604 1.00 82.06 307 ILE A CA 1
ATOM 2474 C C . ILE A 1 307 ? -0.601 15.887 10.411 1.00 82.06 307 ILE A C 1
ATOM 2476 O O . ILE A 1 307 ? -1.816 15.889 10.216 1.00 82.06 307 ILE A O 1
ATOM 2480 N N . VAL A 1 308 ? 0.095 14.753 10.547 1.00 84.25 308 VAL A N 1
ATOM 2481 C CA . VAL A 1 308 ? -0.550 13.430 10.482 1.00 84.25 308 VAL A CA 1
ATOM 2482 C C . VAL A 1 308 ? -1.626 13.303 11.560 1.00 84.25 308 VAL A C 1
ATOM 2484 O O . VAL A 1 308 ? -2.728 12.843 11.271 1.00 84.25 308 VAL A O 1
ATOM 2487 N N . THR A 1 309 ? -1.371 13.783 12.778 1.00 85.88 309 THR A N 1
ATOM 2488 C CA . THR A 1 309 ? -2.366 13.791 13.861 1.00 85.88 309 THR A CA 1
ATOM 2489 C C . THR A 1 309 ? -3.628 14.572 13.477 1.00 85.88 309 THR A C 1
ATOM 2491 O O . THR A 1 309 ? -4.735 14.089 13.707 1.00 85.88 309 THR A O 1
ATOM 2494 N N . LYS A 1 310 ? -3.491 15.749 12.853 1.00 84.88 310 LYS A N 1
ATOM 2495 C CA . LYS A 1 310 ? -4.637 16.578 12.431 1.00 84.88 310 LYS A CA 1
ATOM 2496 C C . LYS A 1 310 ? -5.428 15.966 11.277 1.00 84.88 310 LYS A C 1
ATOM 2498 O O . LYS A 1 310 ? -6.652 16.047 11.265 1.00 84.88 310 LYS A O 1
ATOM 2503 N N . GLU A 1 311 ? -4.733 15.363 10.321 1.00 84.50 311 GLU A N 1
ATOM 2504 C CA . GLU A 1 311 ? -5.326 14.897 9.068 1.00 84.50 311 GLU A CA 1
ATOM 2505 C C . GLU A 1 311 ? -5.826 13.447 9.115 1.00 84.50 311 GLU A C 1
ATOM 2507 O O . GLU A 1 311 ? -6.778 13.094 8.414 1.00 84.50 311 GLU A O 1
ATOM 2512 N N . SER A 1 312 ? -5.221 12.611 9.963 1.00 85.25 312 SER A N 1
ATOM 2513 C CA . SER A 1 312 ? -5.540 11.186 10.094 1.00 85.25 312 SER A CA 1
ATOM 2514 C C . SER A 1 312 ? -7.015 10.832 10.321 1.00 85.25 312 SER A C 1
ATOM 2516 O O . SER A 1 312 ? -7.423 9.788 9.811 1.00 85.25 312 SER A O 1
ATOM 2518 N N . PRO A 1 313 ? -7.861 11.644 10.997 1.00 86.19 313 PRO A N 1
ATOM 2519 C CA . PRO A 1 313 ? -9.276 11.306 11.152 1.00 86.19 313 PRO A CA 1
ATOM 2520 C C . PRO A 1 313 ? -10.035 11.203 9.821 1.00 86.19 313 PRO A C 1
ATOM 2522 O O . PRO A 1 313 ? -11.087 10.566 9.761 1.00 86.19 313 PRO A O 1
ATOM 2525 N N . TYR A 1 314 ? -9.520 11.832 8.761 1.00 85.56 314 TYR A N 1
ATOM 2526 C CA . TYR A 1 314 ? -10.224 12.020 7.495 1.00 85.56 314 TYR A CA 1
ATOM 2527 C C . TYR A 1 31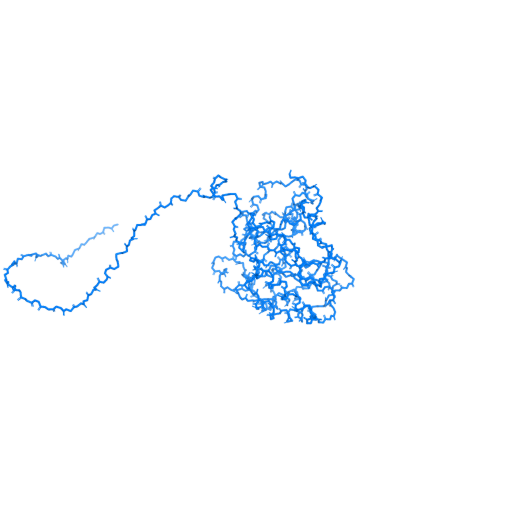4 ? -9.685 11.167 6.342 1.00 85.56 314 TYR A C 1
ATOM 2529 O O . TYR A 1 314 ? -10.234 11.219 5.242 1.00 85.56 314 TYR A O 1
ATOM 2537 N N . MET A 1 315 ? -8.625 10.385 6.559 1.00 86.06 315 MET A N 1
ATOM 2538 C CA . MET A 1 315 ? -7.944 9.652 5.489 1.00 86.06 315 MET A CA 1
ATOM 2539 C C . MET A 1 315 ? -7.480 8.261 5.903 1.00 86.06 315 MET A C 1
ATOM 2541 O O . MET A 1 315 ? -7.417 7.918 7.081 1.00 86.06 315 MET A O 1
ATOM 2545 N N . ALA A 1 316 ? -7.128 7.454 4.905 1.00 87.50 316 ALA A N 1
ATOM 2546 C CA . ALA A 1 316 ? -6.576 6.131 5.126 1.00 87.50 316 ALA A CA 1
ATOM 2547 C C . ALA A 1 316 ? -5.142 6.218 5.666 1.00 87.50 316 ALA A C 1
ATOM 2549 O O . ALA A 1 316 ? -4.209 6.563 4.936 1.00 87.50 316 ALA A O 1
ATOM 2550 N N . VAL A 1 317 ? -4.968 5.858 6.935 1.00 88.12 317 VAL A N 1
ATOM 2551 C CA . VAL A 1 317 ? -3.657 5.701 7.574 1.00 88.12 317 VAL A CA 1
ATOM 2552 C C . VAL A 1 317 ? -3.358 4.219 7.758 1.00 88.12 317 VAL A C 1
ATOM 2554 O O . VAL A 1 317 ? -4.173 3.488 8.324 1.00 88.12 317 VAL A O 1
ATOM 2557 N N . ASP A 1 318 ? -2.213 3.774 7.265 1.00 89.00 318 ASP A N 1
ATOM 2558 C CA . ASP A 1 318 ? -1.734 2.399 7.380 1.00 89.00 318 ASP A CA 1
ATOM 2559 C C . ASP A 1 318 ? -0.504 2.326 8.292 1.00 89.00 318 ASP A C 1
ATOM 2561 O O . ASP A 1 318 ? 0.293 3.265 8.327 1.00 89.00 318 ASP A O 1
ATOM 2565 N N . GLY A 1 319 ? -0.371 1.238 9.054 1.00 87.38 319 GLY A N 1
ATOM 2566 C CA . GLY A 1 319 ? 0.753 1.013 9.962 1.00 87.38 319 GLY A CA 1
ATOM 2567 C C . GLY A 1 319 ? 1.302 -0.406 9.875 1.00 87.38 319 GLY A C 1
ATOM 2568 O O . GLY A 1 319 ? 0.575 -1.376 10.068 1.00 87.38 319 GLY A O 1
ATOM 2569 N N . GLU A 1 320 ? 2.594 -0.553 9.628 1.00 84.44 320 GLU A N 1
ATOM 2570 C CA . GLU A 1 320 ? 3.261 -1.852 9.629 1.00 84.44 320 GLU A CA 1
ATOM 2571 C C . GLU A 1 320 ? 3.725 -2.217 11.040 1.00 84.44 320 GLU A C 1
ATOM 2573 O O . GLU A 1 320 ? 4.568 -1.522 11.597 1.00 84.44 320 GLU A O 1
ATOM 2578 N N . LEU A 1 321 ? 3.156 -3.260 11.657 1.00 84.06 321 LEU A N 1
ATOM 2579 C CA . LEU A 1 321 ? 3.456 -3.591 13.052 1.00 84.06 321 LEU A CA 1
ATOM 2580 C C . LEU A 1 321 ? 4.787 -4.340 13.174 1.00 84.06 321 LEU A C 1
ATOM 2582 O O . LEU A 1 321 ? 4.938 -5.424 12.618 1.00 84.06 321 LEU A O 1
ATOM 2586 N N . TYR A 1 322 ? 5.707 -3.811 13.983 1.00 75.00 322 TYR A N 1
ATOM 2587 C CA . TYR A 1 322 ? 6.967 -4.474 14.333 1.00 75.00 322 TYR A CA 1
ATOM 2588 C C . TYR A 1 322 ? 6.940 -4.955 15.781 1.00 75.00 322 TYR A C 1
ATOM 2590 O O . TYR A 1 322 ? 7.401 -4.268 16.684 1.00 75.00 322 TYR A O 1
ATOM 2598 N N . TRP A 1 323 ? 6.399 -6.151 16.011 1.00 65.31 323 TRP A N 1
ATOM 2599 C CA . TRP A 1 323 ? 6.118 -6.684 17.350 1.00 65.31 323 TRP A CA 1
ATOM 2600 C C . TRP A 1 323 ? 7.337 -6.822 18.276 1.00 65.31 323 TRP A C 1
ATOM 2602 O O . TRP A 1 323 ? 7.176 -6.723 19.492 1.00 65.31 323 TRP A O 1
ATOM 2612 N N . SER A 1 324 ? 8.543 -7.049 17.737 1.00 62.47 324 SER A N 1
ATOM 2613 C CA . SER A 1 324 ? 9.753 -7.170 18.571 1.00 62.47 324 SER A CA 1
ATOM 2614 C C . SER A 1 324 ? 11.102 -7.045 17.842 1.00 62.47 324 SER A C 1
ATOM 2616 O O . SER A 1 324 ? 12.133 -7.233 18.482 1.00 62.47 324 SER A O 1
ATOM 2618 N N . ASP A 1 325 ? 11.134 -6.830 16.522 1.00 56.81 325 ASP A N 1
ATOM 2619 C CA . ASP A 1 325 ? 12.356 -6.959 15.702 1.00 56.81 325 ASP A CA 1
ATOM 2620 C C . ASP A 1 325 ? 13.348 -5.801 15.902 1.00 56.81 325 ASP A C 1
ATOM 2622 O O . ASP A 1 325 ? 14.490 -6.025 16.295 1.00 56.81 325 ASP A O 1
ATOM 2626 N N . GLN A 1 326 ? 12.914 -4.552 15.715 1.00 60.62 326 GLN A N 1
ATOM 2627 C CA . GLN A 1 326 ? 13.861 -3.431 15.604 1.00 60.62 326 GLN A CA 1
ATOM 2628 C C . GLN A 1 326 ? 13.990 -2.554 16.859 1.00 60.62 326 GLN A C 1
ATOM 2630 O O . GLN A 1 326 ? 14.944 -1.789 16.972 1.00 60.62 326 GLN A O 1
ATOM 2635 N N . GLY A 1 327 ? 13.049 -2.645 17.806 1.00 59.22 327 GLY A N 1
ATOM 2636 C CA . GLY A 1 327 ? 12.960 -1.725 18.953 1.00 59.22 327 GLY A CA 1
ATOM 2637 C C . GLY A 1 327 ? 12.918 -2.377 20.337 1.00 59.22 327 GLY A C 1
ATOM 2638 O O . GLY A 1 327 ? 12.803 -1.667 21.333 1.00 59.22 327 GLY A O 1
ATOM 2639 N N . GLY A 1 328 ? 12.988 -3.708 20.425 1.00 67.50 328 GLY A N 1
ATOM 2640 C CA . GLY A 1 328 ? 12.749 -4.436 21.674 1.00 67.50 328 GLY A CA 1
ATOM 2641 C C . GLY A 1 328 ? 11.263 -4.496 22.052 1.00 67.50 328 GLY A C 1
ATOM 2642 O O . GLY A 1 328 ? 10.391 -4.442 21.187 1.00 67.50 328 GLY A O 1
ATOM 2643 N N . LYS A 1 329 ? 10.963 -4.657 23.350 1.00 68.69 329 LYS A N 1
ATOM 2644 C CA . LYS A 1 329 ? 9.574 -4.737 23.834 1.00 68.69 329 LYS A CA 1
ATOM 2645 C C . LYS A 1 329 ? 8.838 -3.422 23.591 1.00 68.69 329 LYS A C 1
ATOM 2647 O O . LYS A 1 329 ? 9.281 -2.368 24.042 1.00 68.69 329 LYS A O 1
ATOM 2652 N N . ILE A 1 330 ? 7.678 -3.511 22.949 1.00 74.50 330 ILE A N 1
ATOM 2653 C CA . ILE A 1 330 ? 6.805 -2.363 22.724 1.00 74.50 330 ILE A CA 1
ATOM 2654 C C . ILE A 1 330 ? 6.092 -1.973 24.023 1.00 74.50 330 ILE A C 1
ATOM 2656 O O . ILE A 1 330 ? 5.427 -2.793 24.656 1.00 74.50 330 ILE A O 1
ATOM 2660 N N . ASP A 1 331 ? 6.164 -0.691 24.384 1.00 79.50 331 ASP A N 1
ATOM 2661 C CA . ASP A 1 331 ? 5.289 -0.111 25.402 1.00 79.50 331 ASP A CA 1
ATOM 2662 C C . ASP A 1 331 ? 3.850 -0.013 24.864 1.00 79.50 331 ASP A C 1
ATOM 2664 O O . ASP A 1 331 ? 3.542 0.786 23.972 1.00 79.50 331 ASP A O 1
ATOM 2668 N N . GLY A 1 332 ? 2.960 -0.833 25.428 1.00 80.12 332 GLY A N 1
ATOM 2669 C CA . GLY A 1 332 ? 1.551 -0.887 25.050 1.00 80.12 332 GLY A CA 1
ATOM 2670 C C . GLY A 1 332 ? 0.794 0.422 25.291 1.00 80.12 332 GLY A C 1
ATOM 2671 O O . GLY A 1 332 ? -0.104 0.748 24.514 1.00 80.12 332 GLY A O 1
ATOM 2672 N N . LEU A 1 333 ? 1.164 1.213 26.307 1.00 83.94 333 LEU A N 1
ATOM 2673 C CA . LEU A 1 333 ? 0.538 2.516 26.543 1.00 83.94 333 LEU A CA 1
ATOM 2674 C C . LEU A 1 333 ? 0.945 3.505 25.450 1.00 83.94 333 LEU A C 1
ATOM 2676 O O . LEU A 1 333 ? 0.090 4.189 24.886 1.00 83.94 333 LEU A O 1
ATOM 2680 N N . LYS A 1 334 ? 2.234 3.539 25.095 1.00 82.62 334 LYS A N 1
ATOM 2681 C CA . LYS A 1 334 ? 2.740 4.364 23.988 1.00 82.62 334 LYS A CA 1
ATOM 2682 C C . LYS A 1 334 ? 2.092 3.973 22.658 1.00 82.62 334 LYS A C 1
ATOM 2684 O O . LYS A 1 334 ? 1.664 4.854 21.911 1.00 82.62 334 LYS A O 1
ATOM 2689 N N . ALA A 1 335 ? 1.955 2.673 22.389 1.00 84.25 335 ALA A N 1
ATOM 2690 C CA . ALA A 1 335 ? 1.248 2.177 21.212 1.00 84.25 335 ALA A CA 1
ATOM 2691 C C . ALA A 1 335 ? -0.215 2.650 21.199 1.00 84.25 335 ALA A C 1
ATOM 2693 O O . ALA A 1 335 ? -0.653 3.241 20.214 1.00 84.25 335 ALA A O 1
ATOM 2694 N N . ALA A 1 336 ? -0.950 2.480 22.303 1.00 85.31 336 ALA A N 1
ATOM 2695 C CA . ALA A 1 336 ? -2.346 2.903 22.409 1.00 85.31 336 ALA A CA 1
ATOM 2696 C C . ALA A 1 336 ? -2.523 4.420 22.222 1.00 85.31 336 ALA A C 1
ATOM 2698 O O . ALA A 1 336 ? -3.443 4.860 21.529 1.00 85.31 336 ALA A O 1
ATOM 2699 N N . LEU A 1 337 ? -1.621 5.231 22.786 1.00 86.00 337 LEU A N 1
ATOM 2700 C CA . LEU A 1 337 ? -1.618 6.682 22.590 1.00 86.00 337 LEU A CA 1
ATOM 2701 C C . LEU A 1 337 ? -1.404 7.051 21.117 1.00 86.00 337 LEU A C 1
ATOM 2703 O O . LEU A 1 337 ? -2.146 7.875 20.588 1.00 86.00 337 LEU A O 1
ATOM 2707 N N . ARG A 1 338 ? -0.455 6.414 20.423 1.00 84.75 338 ARG A N 1
ATOM 2708 C CA . ARG A 1 338 ? -0.229 6.658 18.987 1.00 84.75 338 ARG A CA 1
ATOM 2709 C C . ARG A 1 338 ? -1.398 6.199 18.123 1.00 84.75 338 ARG A C 1
ATOM 2711 O O . ARG A 1 338 ? -1.795 6.922 17.214 1.00 84.75 338 ARG A O 1
ATOM 2718 N N . MET A 1 339 ? -1.981 5.040 18.428 1.00 87.75 339 MET A N 1
ATOM 2719 C CA . MET A 1 339 ? -3.174 4.546 17.735 1.00 87.75 339 MET A CA 1
ATOM 2720 C C . MET A 1 339 ? -4.347 5.521 17.872 1.00 87.75 339 MET A C 1
ATOM 2722 O O . MET A 1 339 ? -5.067 5.755 16.904 1.00 87.75 339 MET A O 1
ATOM 2726 N N . ARG A 1 340 ? -4.496 6.139 19.051 1.00 87.06 340 ARG A N 1
ATOM 2727 C CA . ARG A 1 340 ? -5.486 7.192 19.295 1.00 87.06 340 ARG A CA 1
ATOM 2728 C C . ARG A 1 340 ? -5.195 8.475 18.511 1.00 87.06 340 ARG A C 1
ATOM 2730 O O . ARG A 1 340 ? -6.138 9.120 18.072 1.00 87.06 340 ARG A O 1
ATOM 2737 N N . LEU A 1 341 ? -3.931 8.873 18.368 1.00 86.81 341 LEU A N 1
ATOM 2738 C CA . LEU A 1 341 ? -3.563 10.125 17.694 1.00 86.81 341 LEU A CA 1
ATOM 2739 C C . LEU A 1 341 ? -3.682 10.030 16.169 1.00 86.81 341 LEU A C 1
ATOM 2741 O O . LEU A 1 341 ? -4.212 10.940 15.542 1.00 86.81 341 LEU A O 1
ATOM 2745 N N . HIS A 1 342 ? -3.205 8.936 15.574 1.00 86.06 342 HIS A N 1
ATOM 2746 C CA . HIS A 1 342 ? -3.062 8.798 14.119 1.00 86.06 342 HIS A CA 1
ATOM 2747 C C . HIS A 1 342 ? -4.178 7.986 13.444 1.00 86.06 342 HIS A C 1
ATOM 2749 O O . HIS A 1 342 ? -4.052 7.662 12.268 1.00 86.06 342 HIS A O 1
ATOM 2755 N N . HIS A 1 343 ? -5.249 7.640 14.169 1.00 87.75 343 HIS A N 1
ATOM 2756 C CA . HIS A 1 343 ? -6.490 7.058 13.631 1.00 87.75 343 HIS A CA 1
ATOM 2757 C C . HIS A 1 343 ? -6.278 5.979 12.551 1.00 87.75 343 HIS A C 1
ATOM 2759 O O . HIS A 1 343 ? -6.923 5.998 11.500 1.00 87.75 343 HIS A O 1
ATOM 2765 N N . PHE A 1 344 ? -5.369 5.034 12.812 1.00 88.56 344 PHE A N 1
ATOM 2766 C CA . PHE A 1 344 ? -5.007 3.995 11.851 1.00 88.56 344 PHE A CA 1
ATOM 2767 C C . PHE A 1 344 ? -6.240 3.248 11.342 1.00 88.56 344 PHE A C 1
ATOM 2769 O O . PHE A 1 344 ? -7.089 2.771 12.098 1.00 88.56 344 PHE A O 1
ATOM 2776 N N . THR A 1 345 ? -6.323 3.155 10.023 1.00 89.56 345 THR A N 1
ATOM 2777 C CA . THR A 1 345 ? -7.368 2.423 9.315 1.00 89.56 345 THR A CA 1
ATOM 2778 C C . THR A 1 345 ? -6.974 0.973 9.089 1.00 89.56 345 THR A C 1
ATOM 2780 O O . THR A 1 345 ? -7.832 0.101 9.191 1.00 89.56 345 THR A O 1
ATOM 2783 N N . SER A 1 346 ? -5.688 0.701 8.857 1.00 90.06 346 SER A N 1
ATOM 2784 C CA . SER A 1 346 ? -5.174 -0.645 8.627 1.00 90.06 346 SER A CA 1
ATOM 2785 C C . SER A 1 346 ? -3.845 -0.902 9.331 1.00 90.06 346 SER A C 1
ATOM 2787 O O . SER A 1 346 ? -3.054 0.020 9.537 1.00 90.06 346 SER A O 1
ATOM 2789 N N . PHE A 1 347 ? -3.614 -2.167 9.694 1.00 89.69 347 PHE A N 1
ATOM 2790 C CA . PHE A 1 347 ? -2.366 -2.623 10.306 1.00 89.69 347 PHE A CA 1
ATOM 2791 C C . PHE A 1 347 ? -1.813 -3.881 9.636 1.00 89.69 347 PHE A C 1
ATOM 2793 O O . PHE A 1 347 ? -2.539 -4.869 9.514 1.00 89.69 347 PHE A O 1
ATOM 2800 N N . SER A 1 348 ? -0.531 -3.882 9.261 1.00 88.50 348 SER A N 1
ATOM 2801 C CA . SER A 1 348 ? 0.155 -5.106 8.827 1.00 88.50 348 SER A CA 1
ATOM 2802 C C . SER A 1 348 ? 0.426 -6.024 10.003 1.00 88.50 348 SER A C 1
ATOM 2804 O O . SER A 1 348 ? 0.992 -5.586 11.001 1.00 88.50 348 SER A O 1
ATOM 2806 N N . ILE A 1 349 ? 0.104 -7.307 9.855 1.00 85.50 349 ILE A N 1
ATOM 2807 C CA . ILE A 1 349 ? 0.552 -8.365 10.772 1.00 85.50 349 ILE A CA 1
ATOM 2808 C C . ILE A 1 349 ? 1.711 -9.182 10.196 1.00 85.50 349 ILE A C 1
ATOM 2810 O O . ILE A 1 349 ? 2.061 -10.213 10.755 1.00 85.50 349 ILE A O 1
ATOM 2814 N N . THR A 1 350 ? 2.252 -8.793 9.043 1.00 78.00 350 THR A N 1
ATOM 2815 C CA . THR A 1 350 ? 3.237 -9.591 8.304 1.00 78.00 350 THR A CA 1
ATOM 2816 C C . THR A 1 350 ? 4.596 -9.591 9.004 1.00 78.00 350 THR A C 1
ATOM 2818 O O . THR A 1 350 ? 5.213 -10.646 9.162 1.00 78.00 350 THR A O 1
ATOM 2821 N N . HIS A 1 351 ? 5.038 -8.420 9.456 1.00 74.38 351 HIS A N 1
ATOM 2822 C CA . HIS A 1 351 ? 6.382 -8.209 9.980 1.00 74.38 351 HIS A CA 1
ATOM 2823 C C . HIS A 1 351 ? 6.468 -8.604 11.449 1.00 74.38 351 HIS A C 1
ATOM 2825 O O . HIS A 1 351 ? 5.533 -8.388 12.218 1.00 74.38 351 HIS A O 1
ATOM 2831 N N . SER A 1 352 ? 7.577 -9.230 11.851 1.00 67.00 352 SER A N 1
ATOM 2832 C CA . SER A 1 352 ? 7.768 -9.746 13.218 1.00 67.00 352 SER A CA 1
ATOM 2833 C C . SER A 1 352 ? 6.662 -10.702 13.708 1.00 67.00 352 SER A C 1
ATOM 2835 O O . SER A 1 352 ? 6.472 -10.880 14.913 1.00 67.00 352 SER A O 1
ATOM 2837 N N . TYR A 1 353 ? 5.908 -11.329 12.799 1.00 72.06 353 TYR A N 1
ATOM 2838 C CA . TYR A 1 353 ? 4.905 -12.333 13.144 1.00 72.06 353 TYR A CA 1
ATOM 2839 C C . TYR A 1 353 ? 5.442 -13.730 12.866 1.00 72.06 353 TYR A C 1
ATOM 2841 O O . TYR A 1 353 ? 5.777 -14.095 11.738 1.00 72.06 353 TYR A O 1
ATOM 2849 N N . SER A 1 354 ? 5.486 -14.551 13.914 1.00 66.94 354 SER A N 1
ATOM 2850 C CA . SER A 1 354 ? 6.110 -15.875 13.865 1.00 66.94 354 SER A CA 1
ATOM 2851 C C . SER A 1 354 ? 5.464 -16.826 12.863 1.00 66.94 354 SER A C 1
ATOM 2853 O O . SER A 1 354 ? 6.154 -17.658 12.277 1.00 66.94 354 SER A O 1
ATOM 2855 N N . GLY A 1 355 ? 4.160 -16.682 12.612 1.00 66.38 355 GLY A N 1
ATOM 2856 C CA . GLY A 1 355 ? 3.477 -17.448 11.574 1.00 66.38 355 GLY A CA 1
ATOM 2857 C C . GLY A 1 355 ? 3.971 -17.095 10.171 1.00 66.38 355 GLY A C 1
ATOM 2858 O O . GLY A 1 355 ? 4.125 -17.982 9.333 1.00 66.38 355 GLY A O 1
ATOM 2859 N N . TYR A 1 356 ? 4.256 -15.820 9.911 1.00 70.19 356 TYR A N 1
ATOM 2860 C CA . TYR A 1 356 ? 4.610 -15.344 8.578 1.00 70.19 356 TYR A CA 1
ATOM 2861 C C . TYR A 1 356 ? 6.113 -15.445 8.301 1.00 70.19 356 TYR A C 1
ATOM 2863 O O . TYR A 1 356 ? 6.502 -15.963 7.259 1.00 70.19 356 TYR A O 1
ATOM 2871 N N . GLU A 1 357 ? 6.962 -15.056 9.251 1.00 69.44 357 GLU A N 1
ATOM 2872 C CA . GLU A 1 357 ? 8.424 -15.050 9.083 1.00 69.44 357 GLU A CA 1
ATOM 2873 C C . GLU A 1 357 ? 9.110 -16.321 9.613 1.00 69.44 357 GLU A C 1
ATOM 2875 O O . GLU A 1 357 ? 10.290 -16.555 9.359 1.00 69.44 357 GLU A O 1
ATOM 2880 N N . GLY A 1 358 ? 8.398 -17.165 10.368 1.00 63.62 358 GLY A N 1
ATOM 2881 C CA . GLY A 1 358 ? 8.917 -18.435 10.893 1.00 63.62 358 GLY A CA 1
ATOM 2882 C C . GLY A 1 358 ? 9.870 -18.315 12.085 1.00 63.62 358 GLY A C 1
ATOM 2883 O O . GLY A 1 358 ? 10.195 -19.324 12.711 1.00 63.62 358 GLY A O 1
ATOM 2884 N N . LYS A 1 359 ? 10.310 -17.103 12.433 1.00 67.00 359 LYS A N 1
ATOM 2885 C CA . LYS A 1 359 ? 11.101 -16.838 13.640 1.00 67.00 359 LYS A CA 1
ATOM 2886 C C . LYS A 1 359 ? 10.176 -16.681 14.846 1.00 67.00 359 LYS A C 1
ATOM 2888 O O . LYS A 1 359 ? 9.118 -16.065 14.759 1.00 67.00 359 LYS A O 1
ATOM 2893 N N . ARG A 1 360 ? 10.556 -17.245 15.996 1.00 59.56 360 ARG A N 1
ATOM 2894 C CA . ARG A 1 360 ? 9.815 -17.020 17.244 1.00 59.56 360 ARG A CA 1
ATOM 2895 C C . ARG A 1 360 ? 10.114 -15.614 17.749 1.00 59.56 360 ARG A C 1
ATOM 2897 O O . ARG A 1 360 ? 11.191 -15.372 18.279 1.00 59.56 360 ARG A O 1
ATOM 2904 N N . TYR A 1 361 ? 9.142 -14.730 17.608 1.00 60.06 361 TYR A N 1
ATOM 2905 C CA . TYR A 1 361 ? 9.139 -13.428 18.258 1.00 60.06 361 TYR A CA 1
ATOM 2906 C C . TYR A 1 361 ? 8.455 -13.562 19.616 1.00 60.06 361 TYR A C 1
ATOM 2908 O O . TYR A 1 361 ? 7.393 -14.183 19.720 1.00 60.06 361 TYR A O 1
ATOM 2916 N N . SER A 1 362 ? 9.113 -13.082 20.672 1.00 44.38 362 SER A N 1
ATOM 2917 C CA . SER A 1 362 ? 8.530 -13.065 22.012 1.00 44.38 362 SER A CA 1
ATOM 2918 C C . SER A 1 362 ? 7.459 -11.983 22.058 1.00 44.38 362 SER A C 1
ATOM 2920 O O . SER A 1 362 ? 7.779 -10.816 21.835 1.00 44.38 362 SER A O 1
ATOM 2922 N N . ILE A 1 363 ? 6.224 -12.388 22.345 1.00 43.00 363 ILE A N 1
ATOM 2923 C CA . ILE A 1 363 ? 5.132 -11.480 22.712 1.00 43.00 363 ILE A CA 1
ATOM 2924 C C . ILE A 1 363 ? 5.414 -10.919 24.108 1.00 43.00 363 ILE A C 1
ATOM 2926 O O . ILE A 1 363 ? 5.850 -11.718 24.975 1.00 43.00 363 ILE A O 1
#

pLDDT: mean 76.01, std 16.71, range [26.67, 92.19]

Secondary structure (DSSP, 8-state):
--------------------------------------------------TTSTTTTSPP--TTSEEEEEEE-SPPTT-SS----GGGTTTS-SS--THHHHHHHHHSTTTT--EEEEEEE-GGGTTSPPPHHHHHHHHHHHHHHHHHT-EEEEEEES-SS---SS---HHHHHHHHHHHHHHHHHTTTTEEEEE--SSSGGGSSSS-TT-GGG-HHHHHHHHHHHHHHS-TT-EEEEE-STTHHHHHHHSTTT-------TTTTTS--GGGGEEEEEEEETSTTTTTTT---TTTSSSTT-HHHHHHHHHGGGS-EEEEE-SSSSSSS--HHHHHHHHHHHT-SEEE-STT-HHHH-S----